Protein AF-A0A7H8QSD7-F1 (afdb_monomer)

Secondary structure (DSSP, 8-state):
-----GGG-TT-----TTTSSGGGGTT-----SSPPP--TTEEEEEEE----GGGTTSTTTTHHHHHHHHHHHHHHT-SSSPPPEEEEEESS-HHHHHHHHSEEEEE-TTS-EEEEEETTTHHHHHHH--EEE--HHHHHHHHHHHHHHHHHHHHHTT-EEEEEEE-PBPTTSTT-B----

pLDDT: mean 78.84, std 19.57, range [32.53, 97.62]

Foldseek 3Di:
DDWDFQVNDPPRPDADPPPRHCVVRPPDTDDDPDDDDDDQLEEEEEEELDDCVVHQCALVHLVVLVLVLLVVVVVQPDDPDRRHHAAYEYQDDLVVCCVVHVFHWDDDPVDDTHTRGHPVCVVVVVVVVRYDHDHLVCRVVVSVVVVVVVVVVCVVVVGHYDYHYGDDDDPVDPPDPPSDD

Radius of gyration: 18.17 Å; Cα contacts (8 Å, |Δi|>4): 274; chains: 1; bounding box: 37×37×58 Å

Sequence (181 aa):
MARITPESIPELKAVGRTTGTPSDLEGLSFQTACPPDVGPRTRIVAVCGITDEADAAGPNRDGWFLTDFYLFHHLFSHVHGPTPNQIWMTSEDPERLVLKYKEYAHGDPRGERRIVLDKHILPAIRQSSSVRVLPRSDLLQRFISTLKEQSRLAKENSEHLLVLIFGHGDMDTFGECHILY

Solvent-accessible surface area (backbone atoms only — not comparable to full-atom values): 10625 Å² total; per-residue (Å²): 101,26,68,67,52,66,85,75,39,95,85,50,84,66,53,29,92,86,79,69,34,63,76,76,52,70,90,63,80,45,88,33,90,52,72,70,90,82,53,62,58,26,35,38,43,34,40,37,52,58,52,65,64,95,58,33,46,34,72,93,56,56,16,53,42,56,21,50,54,36,40,53,52,57,68,63,58,49,94,85,61,71,64,39,58,56,42,34,37,28,50,58,52,68,66,59,49,25,71,74,61,51,55,31,61,40,66,47,93,93,59,71,59,47,77,44,40,33,80,84,46,48,62,59,54,62,72,65,66,33,67,43,72,36,59,60,77,45,43,34,62,51,48,54,54,49,50,55,51,51,52,52,51,19,63,76,68,76,35,42,78,47,79,46,83,33,63,66,60,49,90,92,44,93,79,45,76,56,50,51,126

Nearest PDB structures (foldseek):
  7owl-assembly1_B  TM=4.637E-01  e=4.909E+00  Candidatus Odinarchaeum yellowstonii
  7owk-assembly1_A  TM=2.518E-01  e=5.584E+00  Candidatus Odinarchaeum yellowstonii
  7owl-assembly2_F  TM=2.509E-01  e=8.767E+00  Candidatus Odinarchaeum yellowstonii
  7owe-assembly2_A  TM=2.317E-01  e=6.352E+00  Candidatus Odinarchaeum yellowstonii

Mean predicted aligned error: 11.14 Å

Structure (mmCIF, N/CA/C/O backbone):
data_AF-A0A7H8QSD7-F1
#
_entry.id   AF-A0A7H8QSD7-F1
#
loop_
_atom_site.group_PDB
_atom_site.id
_atom_site.type_symbol
_atom_site.label_atom_id
_atom_site.label_alt_id
_atom_site.label_comp_id
_atom_site.label_asym_id
_atom_site.label_entity_id
_atom_site.label_seq_id
_atom_site.pdbx_PDB_ins_code
_atom_site.Cartn_x
_atom_site.Cartn_y
_atom_site.Cartn_z
_atom_site.occupancy
_atom_site.B_iso_or_equiv
_atom_site.auth_seq_id
_atom_site.auth_comp_id
_atom_site.auth_asym_id
_atom_site.auth_atom_id
_atom_site.pdbx_PDB_model_num
ATOM 1 N N . MET A 1 1 ? 7.904 -6.068 10.843 1.00 40.44 1 MET A N 1
ATOM 2 C CA . MET A 1 1 ? 8.206 -6.290 12.269 1.00 40.44 1 MET A CA 1
ATOM 3 C C . MET A 1 1 ? 7.230 -5.457 13.095 1.00 40.44 1 MET A C 1
ATOM 5 O O . MET A 1 1 ? 7.309 -4.240 12.995 1.00 40.44 1 MET A O 1
ATOM 9 N N . ALA A 1 2 ? 6.236 -6.054 13.771 1.00 39.75 2 ALA A N 1
ATOM 10 C CA . ALA A 1 2 ? 5.203 -5.279 14.474 1.00 39.75 2 ALA A CA 1
ATOM 11 C C . ALA A 1 2 ? 5.775 -4.448 15.640 1.00 39.75 2 ALA A C 1
ATOM 13 O O . ALA A 1 2 ? 6.878 -4.692 16.132 1.00 39.75 2 ALA A O 1
ATOM 14 N N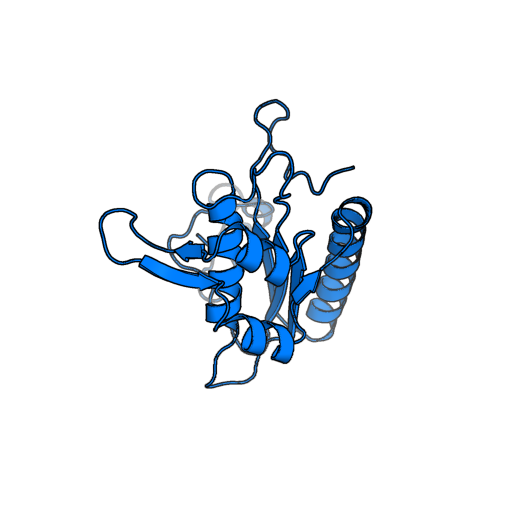 . ARG A 1 3 ? 5.003 -3.453 16.071 1.00 35.94 3 ARG A N 1
ATOM 15 C CA . ARG A 1 3 ? 5.185 -2.737 17.330 1.00 35.94 3 ARG A CA 1
ATOM 16 C C . ARG A 1 3 ? 4.015 -3.156 18.208 1.00 35.94 3 ARG A C 1
ATOM 18 O O . ARG A 1 3 ? 2.909 -2.660 18.033 1.00 35.94 3 ARG A O 1
ATOM 25 N N . ILE A 1 4 ? 4.224 -4.162 19.048 1.00 46.31 4 ILE A N 1
ATOM 26 C CA . ILE A 1 4 ? 3.279 -4.466 20.132 1.00 46.31 4 ILE A CA 1
ATOM 27 C C . ILE A 1 4 ? 3.447 -3.303 21.151 1.00 46.31 4 ILE A C 1
ATOM 29 O O . ILE A 1 4 ? 4.448 -2.585 21.087 1.00 46.31 4 ILE A O 1
ATOM 33 N N . THR A 1 5 ? 2.480 -3.033 22.028 1.00 44.56 5 THR A N 1
ATOM 34 C CA . THR A 1 5 ? 2.645 -2.096 23.163 1.00 44.56 5 THR A CA 1
ATOM 35 C C . THR A 1 5 ? 2.358 -2.825 24.478 1.00 44.56 5 THR A C 1
ATOM 37 O O . THR A 1 5 ? 1.639 -3.827 24.468 1.00 44.56 5 THR A O 1
ATOM 40 N N . PRO A 1 6 ? 2.918 -2.419 25.627 1.00 45.88 6 PRO A N 1
ATOM 41 C CA . PRO A 1 6 ? 2.760 -3.172 26.873 1.00 45.88 6 PRO A CA 1
ATOM 42 C C . PRO A 1 6 ? 1.300 -3.280 27.335 1.00 45.88 6 PRO A C 1
ATOM 44 O O . PRO A 1 6 ? 0.931 -4.267 27.962 1.00 45.88 6 PRO A O 1
ATOM 47 N N . GLU A 1 7 ? 0.458 -2.306 26.977 1.00 51.44 7 GLU A N 1
ATOM 48 C CA . GLU A 1 7 ? -0.972 -2.315 27.312 1.00 51.44 7 GLU A CA 1
ATOM 49 C C . GLU A 1 7 ? -1.775 -3.328 26.474 1.00 51.44 7 GLU A C 1
ATOM 51 O O . GLU A 1 7 ? -2.911 -3.656 26.812 1.00 51.44 7 GLU A O 1
ATOM 56 N N . SER A 1 8 ? -1.199 -3.827 25.374 1.00 46.44 8 SER A N 1
ATOM 57 C CA . SER A 1 8 ? -1.873 -4.693 24.395 1.00 46.44 8 SER A CA 1
ATOM 58 C C . SER A 1 8 ? -1.869 -6.187 24.746 1.00 46.44 8 SER A C 1
ATOM 60 O O . SER A 1 8 ? -2.429 -6.989 24.001 1.00 46.44 8 SER A O 1
ATOM 62 N N . ILE A 1 9 ? -1.285 -6.577 25.884 1.00 55.91 9 ILE A N 1
ATOM 63 C CA . ILE A 1 9 ? -1.282 -7.963 26.368 1.00 55.91 9 ILE A CA 1
ATOM 64 C C . ILE A 1 9 ? -2.049 -8.001 27.705 1.00 55.91 9 ILE A C 1
ATOM 66 O O . ILE A 1 9 ? -1.510 -7.564 28.718 1.00 55.91 9 ILE A O 1
ATOM 70 N N . PRO A 1 10 ? -3.291 -8.526 27.750 1.00 49.66 10 PRO A N 1
ATOM 71 C CA . PRO A 1 10 ? -4.160 -8.467 28.937 1.00 49.66 10 PRO A CA 1
ATOM 72 C C . PRO A 1 10 ? -3.597 -9.147 30.199 1.00 49.66 10 PRO A C 1
ATOM 74 O O . PRO A 1 10 ? -3.979 -8.799 31.314 1.00 49.66 10 PRO A O 1
ATOM 77 N N . GLU A 1 11 ? -2.681 -10.107 30.036 1.00 50.69 11 GLU A N 1
ATOM 78 C CA . GLU A 1 11 ? -1.956 -10.766 31.135 1.00 50.69 11 GLU A CA 1
ATOM 79 C C . GLU A 1 11 ? -0.690 -10.006 31.564 1.00 50.69 11 GLU A C 1
ATOM 81 O O . GLU A 1 11 ? -0.146 -10.231 32.649 1.00 50.69 11 GLU A O 1
ATOM 86 N N . LEU A 1 12 ? -0.208 -9.085 30.729 1.00 46.16 12 LEU A N 1
ATOM 87 C CA . LEU A 1 12 ? 1.015 -8.337 30.963 1.00 46.16 12 LEU A CA 1
ATOM 88 C C . LEU A 1 12 ? 0.708 -7.147 31.871 1.00 46.16 12 LEU A C 1
ATOM 90 O O . LEU A 1 12 ? 0.438 -6.033 31.431 1.00 46.16 12 LEU A O 1
ATOM 94 N N . LYS A 1 13 ? 0.797 -7.372 33.182 1.00 54.78 13 LYS A N 1
ATOM 95 C CA . LYS A 1 13 ? 0.861 -6.286 34.169 1.00 54.78 13 LYS A CA 1
ATOM 96 C C . LYS A 1 13 ? 2.240 -5.627 34.110 1.00 54.78 13 LYS A C 1
ATOM 98 O O . LYS A 1 13 ? 3.058 -5.792 35.012 1.00 54.78 13 LYS A O 1
ATOM 103 N N . ALA A 1 14 ? 2.522 -4.935 33.009 1.00 52.84 14 ALA A N 1
ATOM 104 C CA . ALA A 1 14 ? 3.734 -4.150 32.862 1.00 52.84 14 ALA A CA 1
ATOM 105 C C . ALA A 1 14 ? 3.580 -2.869 33.681 1.00 52.84 14 ALA A C 1
ATOM 107 O O . ALA A 1 14 ? 2.692 -2.053 33.447 1.00 52.84 14 ALA A O 1
ATOM 108 N N . VAL A 1 15 ? 4.438 -2.728 34.680 1.00 57.94 15 VAL A N 1
ATOM 109 C CA . VAL A 1 15 ? 4.465 -1.582 35.574 1.00 57.94 15 VAL A CA 1
ATOM 110 C C . VAL A 1 15 ? 5.867 -0.994 35.489 1.00 57.94 15 VAL A C 1
ATOM 112 O O . VAL A 1 15 ? 6.848 -1.733 35.614 1.00 57.94 15 VAL A O 1
ATOM 115 N N . GLY A 1 16 ? 5.975 0.309 35.230 1.00 53.81 16 GLY A N 1
ATOM 116 C CA . GLY A 1 16 ? 7.269 0.972 35.125 1.00 53.81 16 GLY A CA 1
ATOM 117 C C . GLY A 1 16 ? 8.096 0.781 36.398 1.00 53.81 16 GLY A C 1
ATOM 118 O O . GLY A 1 16 ? 7.595 0.969 37.506 1.00 53.81 16 GLY A O 1
ATOM 119 N N . ARG A 1 17 ? 9.368 0.379 36.256 1.00 50.62 17 ARG A N 1
ATOM 120 C CA . ARG A 1 17 ? 10.275 0.137 37.399 1.00 50.62 17 ARG A CA 1
ATOM 121 C C . ARG A 1 17 ? 10.524 1.393 38.237 1.00 50.62 17 ARG A C 1
ATOM 123 O O . ARG A 1 17 ? 10.954 1.268 39.379 1.00 50.62 17 ARG A O 1
ATOM 130 N N . THR A 1 18 ? 10.287 2.569 37.660 1.00 56.09 18 THR A N 1
ATOM 131 C CA . THR A 1 18 ? 10.597 3.860 38.269 1.00 56.09 18 THR A CA 1
ATOM 132 C C . THR A 1 18 ? 9.412 4.403 39.057 1.00 56.09 18 THR A C 1
ATOM 134 O O . THR A 1 18 ? 9.590 4.786 40.210 1.00 56.09 18 THR A O 1
ATOM 137 N N . THR A 1 19 ? 8.207 4.422 38.470 1.00 58.78 19 THR A N 1
ATOM 138 C CA . THR A 1 19 ? 7.029 5.018 39.127 1.00 58.78 19 THR A CA 1
ATOM 139 C C . THR A 1 19 ? 6.024 4.006 39.654 1.00 58.78 19 THR A C 1
ATOM 141 O O . THR A 1 19 ? 5.159 4.369 40.448 1.00 58.78 19 THR A O 1
ATOM 144 N N . GLY A 1 20 ? 6.099 2.740 39.241 1.00 57.91 20 GLY A N 1
ATOM 145 C CA . GLY A 1 20 ? 5.067 1.779 39.608 1.00 57.91 20 GLY A CA 1
ATOM 146 C C . GLY A 1 20 ? 3.743 2.010 38.863 1.00 57.91 20 GLY A C 1
ATOM 147 O O . GLY A 1 20 ? 2.709 1.522 39.318 1.00 57.91 20 GLY A O 1
ATOM 148 N N . THR A 1 21 ? 3.747 2.735 37.733 1.00 63.41 21 THR A N 1
ATOM 149 C CA . THR A 1 21 ? 2.526 3.075 36.980 1.00 63.41 21 THR A CA 1
ATOM 150 C C . THR A 1 21 ? 2.635 2.797 35.469 1.00 63.41 21 THR A C 1
ATOM 152 O O . THR A 1 21 ? 3.745 2.611 34.961 1.00 63.41 21 THR A O 1
ATOM 155 N N . PRO A 1 22 ? 1.502 2.759 34.730 1.00 59.81 22 PRO A N 1
ATOM 156 C CA . PRO A 1 22 ? 1.483 2.647 33.265 1.00 59.81 22 PRO A CA 1
ATOM 157 C C . PRO A 1 22 ? 1.956 3.911 32.533 1.00 59.81 22 PRO A C 1
ATOM 159 O O . PRO A 1 22 ? 2.272 3.836 31.352 1.00 59.81 22 PRO A O 1
ATOM 162 N N . SER A 1 23 ? 2.016 5.065 33.208 1.00 63.88 23 SER A N 1
ATOM 163 C CA . SER A 1 23 ? 2.444 6.335 32.603 1.00 63.88 23 SER A CA 1
ATOM 164 C C . SER A 1 23 ? 3.883 6.293 32.078 1.00 63.88 23 SER A C 1
ATOM 166 O O . SER A 1 23 ? 4.208 7.003 31.135 1.00 63.88 23 SER A O 1
ATOM 168 N N . ASP A 1 24 ? 4.721 5.404 32.618 1.00 55.66 24 ASP A N 1
ATOM 169 C CA . ASP A 1 24 ? 6.090 5.165 32.137 1.00 55.66 24 ASP A CA 1
ATOM 170 C C . ASP A 1 24 ? 6.131 4.493 30.746 1.00 55.66 24 ASP A C 1
ATOM 172 O O . ASP A 1 24 ? 7.207 4.358 30.160 1.00 55.66 24 ASP A O 1
ATOM 176 N N . LEU A 1 25 ? 4.987 4.020 30.235 1.00 54.91 25 LEU A N 1
ATOM 177 C CA . LEU A 1 25 ? 4.875 3.248 28.994 1.00 54.91 25 LEU A CA 1
ATOM 178 C C . LEU A 1 25 ? 4.264 4.051 27.832 1.00 54.91 25 LEU A C 1
ATOM 180 O O . LEU A 1 25 ? 4.290 3.605 26.684 1.00 54.91 25 LEU A O 1
ATOM 184 N N . GLU A 1 26 ? 3.770 5.258 28.107 1.00 55.12 26 GLU A N 1
ATOM 185 C CA . GLU A 1 26 ? 3.145 6.136 27.121 1.00 55.12 26 GLU A CA 1
ATOM 186 C C . GLU A 1 26 ? 4.174 6.594 26.066 1.00 55.12 26 GLU A C 1
ATOM 188 O O . GLU A 1 26 ? 5.229 7.139 26.385 1.00 55.12 26 GLU A O 1
ATOM 193 N N . GLY A 1 27 ? 3.897 6.330 24.784 1.00 56.56 27 GLY A N 1
ATOM 194 C CA . GLY A 1 27 ? 4.826 6.626 23.683 1.00 56.56 27 GLY A CA 1
ATOM 195 C C . GLY A 1 27 ? 5.920 5.574 23.455 1.00 56.56 27 GLY A C 1
ATOM 196 O O . GLY A 1 27 ? 6.795 5.777 22.607 1.00 56.56 27 GLY A O 1
ATOM 197 N N . LEU A 1 28 ? 5.876 4.438 24.161 1.00 52.97 28 LEU A N 1
ATOM 198 C CA . LEU A 1 28 ? 6.824 3.355 23.937 1.00 52.97 28 LEU A CA 1
ATOM 199 C C . LEU A 1 28 ? 6.569 2.576 22.646 1.00 52.97 28 LEU A C 1
ATOM 201 O O . LEU A 1 28 ? 5.534 2.598 21.986 1.00 52.97 28 LEU A O 1
ATOM 205 N N . SER A 1 29 ? 7.636 1.900 22.268 1.00 52.88 29 SER A N 1
ATOM 206 C CA . SER A 1 29 ? 7.977 1.517 20.925 1.00 52.88 29 SER A CA 1
ATOM 207 C C . SER A 1 29 ? 8.825 0.272 21.038 1.00 52.88 29 SER A C 1
ATOM 209 O O . SER A 1 29 ? 9.898 0.352 21.634 1.00 52.88 29 SER A O 1
ATOM 211 N N . PHE A 1 30 ? 8.432 -0.845 20.442 1.00 52.94 30 PHE A N 1
ATOM 212 C CA . PHE A 1 30 ? 9.320 -1.996 20.402 1.00 52.94 30 PHE A CA 1
ATOM 213 C C . PHE A 1 30 ? 9.256 -2.782 19.110 1.00 52.94 30 PHE A C 1
ATOM 215 O O . PHE A 1 30 ? 8.232 -2.879 18.452 1.00 52.94 30 PHE A O 1
ATOM 222 N N . GLN A 1 31 ? 10.399 -3.331 18.742 1.00 53.53 31 GLN A N 1
ATOM 223 C CA . GLN A 1 31 ? 10.588 -4.106 17.532 1.00 53.53 31 GLN A CA 1
ATOM 224 C C . GLN A 1 31 ? 10.145 -5.552 17.795 1.00 53.53 31 GLN A C 1
ATOM 226 O O . GLN A 1 31 ? 10.683 -6.192 18.695 1.00 53.53 31 GLN A O 1
ATOM 231 N N . THR A 1 32 ? 9.192 -6.095 17.032 1.00 59.69 32 THR A N 1
ATOM 232 C CA . THR A 1 32 ? 8.910 -7.544 17.036 1.00 59.69 32 THR A CA 1
ATOM 233 C C . THR A 1 32 ? 9.135 -8.181 15.676 1.00 59.69 32 THR A C 1
ATOM 235 O O . THR A 1 32 ? 8.767 -7.623 14.652 1.00 59.69 32 THR A O 1
ATOM 238 N N . ALA A 1 33 ? 9.711 -9.385 15.665 1.00 61.16 33 ALA A N 1
ATOM 239 C CA . ALA A 1 33 ? 9.914 -10.206 14.473 1.00 61.16 33 ALA A CA 1
ATOM 240 C C . ALA A 1 33 ? 8.612 -10.730 13.851 1.00 61.16 33 ALA A C 1
ATOM 242 O O . ALA A 1 33 ? 8.601 -11.071 12.670 1.00 61.16 33 ALA A O 1
ATOM 243 N N . CYS A 1 34 ? 7.521 -10.755 14.614 1.00 57.59 34 CYS A N 1
ATOM 244 C CA . CYS A 1 34 ? 6.245 -11.282 14.153 1.00 57.59 34 CYS A CA 1
ATOM 245 C C . CYS A 1 34 ? 5.363 -10.153 13.593 1.00 57.59 34 CYS A C 1
ATOM 247 O O . CYS A 1 34 ? 5.352 -9.052 14.156 1.00 57.59 34 CYS A O 1
ATOM 249 N N . PRO A 1 35 ? 4.636 -10.375 12.483 1.00 64.94 35 PRO A N 1
ATOM 250 C CA . PRO A 1 35 ? 3.536 -9.494 12.101 1.00 64.94 35 PRO A CA 1
ATOM 251 C C . PRO A 1 35 ? 2.453 -9.501 13.198 1.00 64.94 35 PRO A C 1
ATOM 253 O O . PRO A 1 35 ? 2.369 -10.465 13.958 1.00 64.94 35 PRO A O 1
ATOM 256 N N . PRO A 1 36 ? 1.656 -8.425 13.327 1.00 69.56 36 PRO A N 1
ATOM 257 C CA . PRO A 1 36 ? 0.581 -8.388 14.312 1.00 69.56 36 PRO A CA 1
ATOM 258 C C . PRO A 1 36 ? -0.500 -9.413 13.952 1.00 69.56 36 PRO A C 1
ATOM 260 O O . PRO A 1 36 ? -0.737 -9.666 12.769 1.00 69.56 36 PRO A O 1
ATOM 263 N N . ASP A 1 37 ? -1.188 -9.958 14.954 1.00 72.88 37 ASP A N 1
ATOM 264 C CA . ASP A 1 37 ? -2.360 -10.800 14.716 1.00 72.88 37 ASP A CA 1
ATOM 265 C C . ASP A 1 37 ? -3.485 -9.954 14.101 1.00 72.88 37 ASP A C 1
ATOM 267 O O . ASP A 1 37 ? -3.993 -9.009 14.711 1.00 72.88 37 ASP A O 1
ATOM 271 N N . VAL A 1 38 ? -3.874 -10.278 12.865 1.00 81.06 38 VAL A N 1
ATOM 272 C CA . VAL A 1 38 ? -4.933 -9.572 12.131 1.00 81.06 38 VAL A CA 1
ATOM 273 C C . VAL A 1 38 ? -6.192 -10.430 12.116 1.00 81.06 38 VAL A C 1
ATOM 275 O O . VAL A 1 38 ? -6.299 -11.393 11.362 1.00 81.06 38 VAL A O 1
ATOM 278 N N . GLY A 1 39 ? -7.150 -10.074 12.974 1.00 81.44 39 GLY A N 1
ATOM 279 C CA . GLY A 1 39 ? -8.460 -10.718 13.047 1.00 81.44 39 GLY A CA 1
ATOM 280 C C . GLY A 1 39 ? -9.535 -10.034 12.185 1.00 81.44 39 GLY A C 1
ATOM 281 O O . GLY A 1 39 ? -9.310 -8.962 11.625 1.00 81.44 39 GLY A O 1
ATOM 282 N N . PRO A 1 40 ? -10.756 -10.600 12.130 1.00 81.75 40 PRO A N 1
ATOM 283 C CA . PRO A 1 40 ? -11.867 -10.050 11.344 1.00 81.75 40 PRO A CA 1
ATOM 284 C C . PRO A 1 40 ? -12.385 -8.693 11.856 1.00 81.75 40 PRO A C 1
ATOM 286 O O . PRO A 1 40 ? -13.051 -7.976 11.119 1.00 81.75 40 PRO A O 1
ATOM 289 N N . ARG A 1 41 ? -12.071 -8.315 13.105 1.00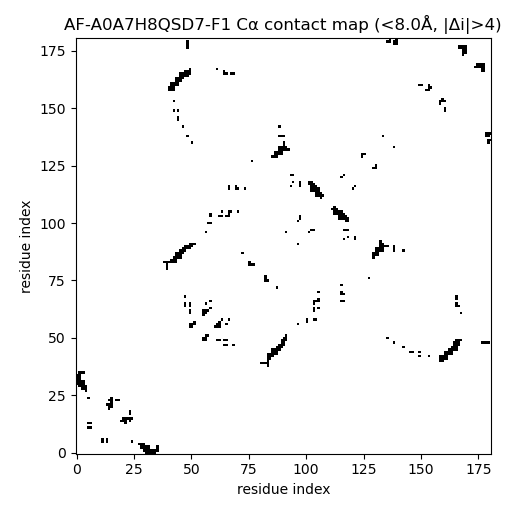 87.06 41 ARG A N 1
ATOM 290 C CA . ARG A 1 41 ? -12.391 -6.997 13.692 1.00 87.06 41 ARG A CA 1
ATOM 291 C C . ARG A 1 41 ? -11.242 -5.996 13.559 1.00 87.06 41 ARG A C 1
ATOM 293 O O . ARG A 1 41 ? -11.062 -5.143 14.425 1.00 87.06 41 ARG A O 1
ATOM 300 N N . THR A 1 42 ? -10.435 -6.133 12.515 1.00 88.25 42 THR A N 1
ATOM 301 C CA . THR A 1 42 ? -9.342 -5.211 12.218 1.00 88.25 42 THR A CA 1
ATOM 302 C C . THR A 1 42 ? -9.677 -4.421 10.960 1.00 88.25 42 THR A C 1
ATOM 304 O O . THR A 1 42 ? -10.141 -4.968 9.965 1.00 88.25 42 THR A O 1
ATOM 307 N N . ARG A 1 43 ? -9.441 -3.114 10.989 1.00 91.69 43 ARG A N 1
ATOM 308 C CA . ARG A 1 43 ? -9.414 -2.249 9.811 1.00 91.69 43 ARG A CA 1
ATOM 309 C C . ARG A 1 43 ? -7.977 -2.110 9.347 1.00 91.69 43 ARG A C 1
ATOM 311 O O . ARG A 1 43 ? -7.090 -1.935 10.178 1.00 91.69 43 ARG A O 1
ATOM 318 N N . ILE A 1 44 ? -7.746 -2.154 8.043 1.00 93.31 44 ILE A N 1
ATOM 319 C CA . ILE A 1 44 ? -6.417 -1.982 7.457 1.00 93.31 44 ILE A CA 1
ATOM 320 C C . ILE A 1 44 ? -6.422 -0.714 6.615 1.00 93.31 44 ILE A C 1
ATOM 322 O O . ILE A 1 44 ? -7.231 -0.571 5.698 1.00 93.31 44 ILE A O 1
ATOM 326 N N . VAL A 1 45 ? -5.500 0.197 6.912 1.00 96.12 45 VAL A N 1
ATOM 327 C CA . VAL A 1 45 ? -5.201 1.345 6.055 1.00 96.12 45 VAL A CA 1
ATOM 328 C C . VAL A 1 45 ? -3.735 1.266 5.669 1.00 96.12 45 VAL A C 1
ATOM 330 O O . VAL A 1 45 ? -2.857 1.360 6.524 1.00 96.12 45 VAL A O 1
ATOM 333 N N . ALA A 1 46 ? -3.475 1.086 4.382 1.00 95.81 46 ALA A N 1
ATOM 334 C CA . ALA A 1 46 ? -2.137 0.964 3.837 1.00 95.81 46 ALA A CA 1
ATOM 335 C C . ALA A 1 46 ? -1.855 2.070 2.818 1.00 95.81 46 ALA A C 1
ATOM 337 O O . ALA A 1 46 ? -2.738 2.433 2.039 1.00 95.81 46 ALA A O 1
ATOM 338 N N . VAL A 1 47 ? -0.622 2.574 2.786 1.00 96.69 47 VAL A N 1
ATOM 339 C CA . VAL A 1 47 ? -0.153 3.516 1.762 1.00 96.69 47 VAL A CA 1
ATOM 340 C C . VAL A 1 47 ? 1.237 3.137 1.267 1.00 96.69 47 VAL A C 1
ATOM 342 O O . VAL A 1 47 ? 2.112 2.826 2.071 1.00 96.69 47 VAL A O 1
ATOM 345 N N . CYS A 1 48 ? 1.443 3.170 -0.049 1.00 95.50 48 CYS A N 1
ATOM 346 C CA . CYS A 1 48 ? 2.760 3.093 -0.670 1.00 95.50 48 CYS A CA 1
ATOM 347 C C . CYS A 1 48 ? 3.111 4.438 -1.306 1.00 95.50 48 CYS A C 1
ATOM 349 O O . CYS A 1 48 ? 2.436 4.876 -2.240 1.00 95.50 48 CYS A O 1
ATOM 351 N N . GLY A 1 49 ? 4.147 5.082 -0.769 1.00 91.69 49 GLY A N 1
ATOM 352 C CA . GLY A 1 49 ? 4.636 6.396 -1.191 1.00 91.69 49 GLY A CA 1
ATOM 353 C C . GLY A 1 49 ? 5.656 6.360 -2.329 1.00 91.69 49 GLY A C 1
ATOM 354 O O . GLY A 1 49 ? 6.109 7.415 -2.752 1.00 91.69 49 GLY A O 1
ATOM 355 N N . ILE A 1 50 ? 6.025 5.178 -2.834 1.00 90.94 50 ILE A N 1
ATOM 356 C CA . ILE A 1 50 ? 6.967 5.071 -3.954 1.00 90.94 50 ILE A CA 1
ATOM 357 C C . ILE A 1 50 ? 6.328 5.584 -5.239 1.00 90.94 50 ILE A C 1
ATOM 359 O O . ILE A 1 50 ? 5.188 5.237 -5.557 1.00 90.94 50 ILE A O 1
ATOM 363 N N . THR A 1 51 ? 7.096 6.379 -5.981 1.00 91.25 51 THR A N 1
ATOM 364 C CA . THR A 1 51 ? 6.740 6.884 -7.303 1.00 91.25 51 THR A CA 1
ATOM 365 C C . THR A 1 51 ? 7.629 6.254 -8.372 1.00 91.25 51 THR A C 1
ATOM 367 O O . THR A 1 51 ? 8.762 5.847 -8.119 1.00 91.25 51 THR A O 1
ATOM 370 N N . ASP A 1 52 ? 7.126 6.180 -9.599 1.00 92.12 52 ASP A N 1
ATOM 371 C CA . ASP A 1 52 ? 7.884 5.694 -10.757 1.00 92.12 52 ASP A CA 1
ATOM 372 C C . ASP A 1 52 ? 8.631 6.826 -11.495 1.00 92.12 52 ASP A C 1
ATOM 374 O O . ASP A 1 52 ? 8.762 6.835 -12.722 1.00 92.12 52 ASP A O 1
ATOM 378 N N . GLU A 1 53 ? 9.092 7.845 -10.766 1.00 89.12 53 GLU A N 1
ATOM 379 C CA . GLU A 1 53 ? 9.900 8.921 -11.348 1.00 89.12 53 GLU A CA 1
ATOM 380 C C . GLU A 1 53 ? 11.299 8.420 -11.690 1.00 89.12 53 GLU A C 1
ATOM 382 O O . GLU A 1 53 ? 11.963 7.777 -10.879 1.00 89.12 53 GLU A O 1
ATOM 387 N N . ALA A 1 54 ? 11.743 8.691 -12.921 1.00 89.38 54 ALA A N 1
ATOM 388 C CA . ALA A 1 54 ? 13.031 8.222 -13.431 1.00 89.38 54 ALA A CA 1
ATOM 389 C C . ALA A 1 54 ? 13.262 6.714 -13.199 1.00 89.38 54 ALA A C 1
ATOM 391 O O . ALA A 1 54 ? 14.368 6.299 -12.862 1.00 89.38 54 ALA A O 1
ATOM 392 N N . ASP A 1 55 ? 12.215 5.899 -13.351 1.00 92.38 55 ASP A N 1
ATOM 393 C CA . ASP A 1 55 ? 12.230 4.444 -13.168 1.00 92.38 55 ASP A CA 1
ATOM 394 C C . ASP A 1 55 ? 12.502 3.964 -11.727 1.00 92.38 55 ASP A C 1
ATOM 396 O O . ASP A 1 55 ? 12.937 2.823 -11.525 1.00 92.38 55 ASP A O 1
ATOM 400 N N . ALA A 1 56 ? 12.275 4.811 -10.715 1.00 89.38 56 ALA A N 1
ATOM 401 C CA . ALA A 1 56 ? 12.513 4.481 -9.307 1.00 89.38 56 ALA A CA 1
ATOM 402 C C . ALA A 1 56 ? 11.667 3.297 -8.804 1.00 89.38 56 ALA A C 1
ATOM 404 O O . ALA A 1 56 ? 12.155 2.505 -7.999 1.00 89.38 56 ALA A O 1
ATOM 405 N N . ALA A 1 57 ? 10.472 3.075 -9.359 1.00 91.81 57 ALA A N 1
ATOM 406 C CA . ALA A 1 57 ? 9.620 1.937 -9.013 1.00 91.81 57 ALA A CA 1
ATOM 407 C C . ALA A 1 57 ? 10.136 0.585 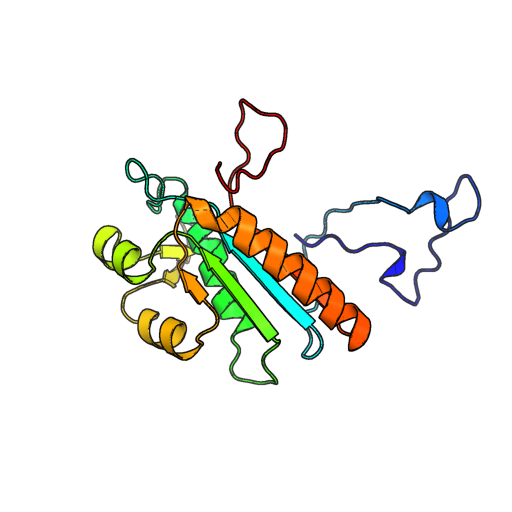-9.544 1.00 91.81 57 ALA A C 1
ATOM 409 O O . ALA A 1 57 ? 9.504 -0.449 -9.314 1.00 91.81 57 ALA A O 1
ATOM 410 N N . GLY A 1 58 ? 11.264 0.554 -10.260 1.00 92.44 58 GLY A N 1
ATOM 411 C CA . GLY A 1 58 ? 11.824 -0.678 -10.804 1.00 92.44 58 GLY A CA 1
ATOM 412 C C . GLY A 1 58 ? 12.211 -1.699 -9.719 1.00 92.44 58 GLY A C 1
ATOM 413 O O . GLY A 1 58 ? 12.697 -1.303 -8.657 1.00 92.44 58 GLY A O 1
ATOM 414 N N . PRO A 1 59 ? 12.091 -3.020 -9.975 1.00 89.12 59 PRO A N 1
ATOM 415 C CA . PRO A 1 59 ? 12.415 -4.069 -8.995 1.00 89.12 59 PRO A CA 1
ATOM 416 C C . PRO A 1 59 ? 13.851 -4.047 -8.442 1.00 89.12 59 PRO A C 1
ATOM 418 O O . PRO A 1 59 ? 14.102 -4.609 -7.382 1.00 89.12 59 PRO A O 1
ATOM 421 N N . ASN A 1 60 ? 14.787 -3.408 -9.154 1.00 86.88 60 ASN A N 1
ATOM 422 C CA . ASN A 1 60 ? 16.190 -3.250 -8.746 1.00 86.88 60 ASN A CA 1
ATOM 423 C C . ASN A 1 60 ? 16.475 -1.905 -8.040 1.00 86.88 60 ASN A C 1
ATOM 425 O O . ASN A 1 60 ? 17.636 -1.584 -7.794 1.00 86.88 60 ASN A O 1
ATOM 429 N N . ARG A 1 61 ? 15.440 -1.093 -7.792 1.00 88.75 61 ARG A N 1
ATOM 430 C CA . ARG A 1 61 ? 15.496 0.217 -7.121 1.00 88.75 61 ARG A CA 1
ATOM 431 C C . ARG A 1 61 ? 14.518 0.216 -5.947 1.00 88.75 61 ARG A C 1
ATOM 433 O O . ARG A 1 61 ? 14.618 -0.689 -5.131 1.00 88.75 61 ARG A O 1
ATOM 440 N N . ASP A 1 62 ? 13.555 1.137 -5.883 1.00 89.38 62 ASP A N 1
ATOM 441 C CA . ASP A 1 62 ? 12.553 1.227 -4.810 1.00 89.38 62 ASP A CA 1
ATOM 442 C C . ASP A 1 62 ? 11.354 0.288 -5.014 1.00 89.38 62 ASP A C 1
ATOM 444 O O 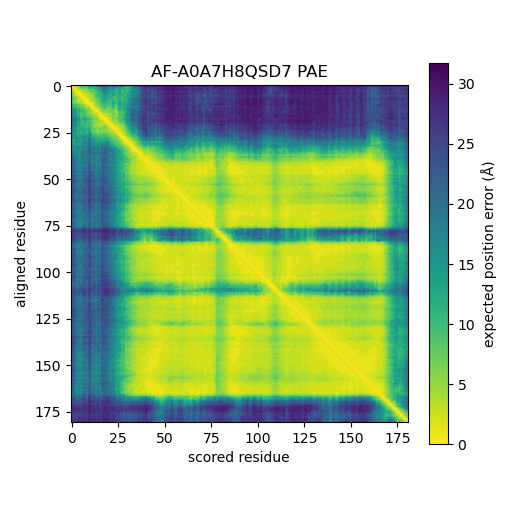. ASP A 1 62 ? 10.465 0.191 -4.167 1.00 89.38 62 ASP A O 1
ATOM 448 N N . GLY A 1 63 ? 11.348 -0.495 -6.097 1.00 88.88 63 GLY A N 1
ATOM 449 C CA . GLY A 1 63 ? 10.313 -1.490 -6.379 1.00 88.88 63 GLY A CA 1
ATOM 450 C C . GLY A 1 63 ? 10.165 -2.594 -5.324 1.00 88.88 63 GLY A C 1
ATOM 451 O O . GLY A 1 63 ? 9.151 -3.294 -5.301 1.00 88.88 63 GLY A O 1
ATOM 452 N N . TRP A 1 64 ? 11.126 -2.752 -4.413 1.00 88.56 64 TRP A N 1
ATOM 453 C CA . TRP A 1 64 ? 10.995 -3.643 -3.256 1.00 88.56 64 TRP A CA 1
ATOM 454 C C . TRP A 1 64 ? 9.886 -3.202 -2.284 1.00 88.56 64 TRP A C 1
ATOM 456 O O . TRP A 1 64 ? 9.185 -4.055 -1.750 1.00 88.56 64 TRP A O 1
ATOM 466 N N . PHE A 1 65 ? 9.607 -1.902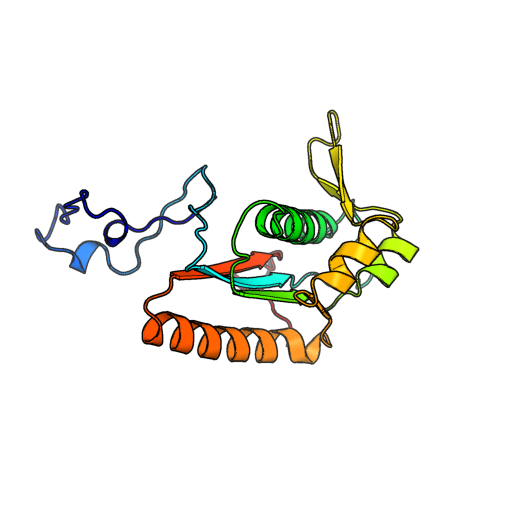 -2.142 1.00 92.06 65 PHE A N 1
ATOM 467 C CA . PHE A 1 65 ? 8.459 -1.441 -1.350 1.00 92.06 65 PHE A CA 1
ATOM 468 C C . PHE A 1 65 ? 7.121 -1.762 -2.019 1.00 92.06 65 PHE A C 1
ATOM 470 O O . PHE A 1 65 ? 6.158 -2.108 -1.340 1.00 92.06 65 PHE A O 1
ATOM 477 N N . LEU A 1 66 ? 7.051 -1.679 -3.353 1.00 93.69 66 LEU A N 1
ATOM 478 C CA . LEU A 1 66 ? 5.873 -2.121 -4.109 1.00 93.69 66 LEU A CA 1
ATOM 479 C C . LEU A 1 66 ? 5.679 -3.631 -3.964 1.00 93.69 66 LEU A C 1
ATOM 481 O O . LEU A 1 66 ? 4.560 -4.106 -3.788 1.00 93.69 66 LEU A O 1
ATOM 485 N N . THR A 1 67 ? 6.780 -4.376 -3.972 1.00 93.06 67 THR A N 1
ATOM 486 C CA . THR A 1 67 ? 6.786 -5.816 -3.721 1.00 93.06 67 THR A CA 1
ATOM 487 C C . THR A 1 67 ? 6.189 -6.136 -2.344 1.00 93.06 67 THR A C 1
ATOM 489 O O . THR A 1 67 ? 5.286 -6.966 -2.251 1.00 93.06 67 THR A O 1
ATOM 492 N N . ASP A 1 68 ? 6.614 -5.442 -1.287 1.00 92.31 68 ASP A N 1
ATOM 493 C CA . ASP A 1 68 ? 6.055 -5.627 0.056 1.00 92.31 68 ASP A CA 1
ATOM 494 C C . ASP A 1 68 ? 4.587 -5.185 0.138 1.00 92.31 68 ASP A C 1
ATOM 496 O O . ASP A 1 68 ? 3.759 -5.893 0.712 1.00 92.31 68 ASP A O 1
ATOM 500 N N . PHE A 1 69 ? 4.230 -4.062 -0.490 1.00 94.88 69 PHE A N 1
ATOM 501 C CA . PHE A 1 69 ? 2.854 -3.566 -0.543 1.00 94.88 69 PHE A CA 1
ATOM 502 C C . PHE A 1 69 ? 1.891 -4.614 -1.117 1.00 94.88 69 PHE A C 1
ATOM 504 O O . PHE A 1 69 ? 0.886 -4.940 -0.482 1.00 94.88 69 PHE A O 1
ATOM 511 N N . TYR A 1 70 ? 2.212 -5.192 -2.280 1.00 94.06 70 TYR A N 1
ATOM 512 C CA . TYR A 1 70 ? 1.370 -6.223 -2.890 1.00 94.06 70 TYR A CA 1
ATOM 513 C C . TYR A 1 70 ? 1.453 -7.560 -2.148 1.00 94.06 70 TYR A C 1
ATOM 515 O O . TYR A 1 70 ? 0.444 -8.254 -2.055 1.00 94.06 70 TYR A O 1
ATOM 523 N N . LEU A 1 71 ? 2.596 -7.910 -1.546 1.00 91.94 71 LEU A N 1
ATOM 524 C CA . LEU A 1 71 ? 2.691 -9.090 -0.683 1.00 91.94 71 LEU A CA 1
ATOM 525 C C . LEU A 1 71 ? 1.687 -9.014 0.469 1.00 91.94 71 LEU A C 1
ATOM 527 O O . LEU A 1 71 ? 0.910 -9.946 0.667 1.00 91.94 71 LEU A O 1
ATOM 531 N N . PHE A 1 72 ? 1.702 -7.923 1.238 1.00 90.62 72 PHE A N 1
ATOM 532 C CA . PHE A 1 72 ? 0.799 -7.785 2.377 1.00 90.62 72 PHE A CA 1
ATOM 533 C C . PHE A 1 72 ? -0.661 -7.668 1.933 1.00 90.62 72 PHE A C 1
ATOM 535 O O . PHE A 1 72 ? -1.532 -8.209 2.612 1.00 90.62 72 PHE A O 1
ATOM 542 N N . HIS A 1 73 ? -0.934 -7.047 0.779 1.00 91.69 73 HIS A N 1
ATOM 543 C CA . HIS A 1 73 ? -2.272 -7.059 0.182 1.00 91.69 73 HIS A CA 1
ATOM 544 C C . HIS A 1 73 ? -2.765 -8.494 -0.061 1.00 91.69 73 HIS A C 1
ATOM 546 O O . HIS A 1 73 ? -3.873 -8.824 0.355 1.00 91.69 73 HIS A O 1
ATOM 552 N N . HIS A 1 74 ? -1.924 -9.378 -0.615 1.00 87.94 74 HIS A N 1
ATOM 553 C CA . HIS A 1 74 ? -2.254 -10.802 -0.794 1.00 87.94 74 HIS A CA 1
ATOM 554 C C . HIS A 1 74 ? -2.395 -11.567 0.518 1.00 87.94 74 HIS A C 1
ATOM 556 O O . HIS A 1 74 ? -3.302 -12.381 0.682 1.00 87.94 74 HIS A O 1
ATOM 562 N N . LEU A 1 75 ? -1.507 -11.321 1.480 1.00 85.94 75 LEU A N 1
ATOM 563 C CA . LEU A 1 75 ? -1.567 -11.998 2.775 1.00 85.94 75 LEU A CA 1
ATOM 564 C C . LEU A 1 75 ? -2.863 -11.668 3.517 1.00 85.94 75 LEU A C 1
ATOM 566 O O . LEU A 1 75 ? -3.466 -12.554 4.119 1.00 85.94 75 LEU A O 1
ATOM 570 N N . PHE A 1 76 ? -3.340 -10.428 3.430 1.00 85.88 76 PHE A N 1
ATOM 571 C CA . PHE A 1 76 ? -4.576 -10.021 4.092 1.00 85.88 76 PHE A CA 1
ATOM 572 C C . PHE A 1 76 ? -5.837 -10.245 3.250 1.00 85.88 76 PHE A C 1
ATOM 574 O O . PHE A 1 76 ? -6.936 -10.038 3.760 1.00 85.88 76 PHE A O 1
ATOM 581 N N . SER A 1 77 ? -5.728 -10.712 2.003 1.00 79.88 77 SER A N 1
ATOM 582 C CA . SER A 1 77 ? -6.879 -10.921 1.114 1.00 79.88 77 SER A CA 1
ATOM 583 C C . SER A 1 77 ? -7.546 -12.310 1.199 1.00 79.88 77 SER A C 1
ATOM 585 O O . SER A 1 77 ? -8.487 -12.559 0.450 1.00 79.88 77 SER A O 1
ATOM 587 N N . HIS A 1 78 ? -7.136 -13.208 2.113 1.00 67.88 78 HIS A N 1
ATOM 588 C CA . HIS A 1 78 ? -7.622 -14.609 2.197 1.00 67.88 78 HIS A CA 1
ATOM 589 C C . HIS A 1 78 ? -9.166 -14.713 2.209 1.00 67.88 78 HIS A C 1
ATOM 591 O O . HIS A 1 78 ? -9.816 -14.035 3.000 1.00 67.88 78 HIS A O 1
ATOM 597 N N . VAL A 1 79 ? -9.855 -15.483 1.347 1.00 51.16 79 VAL A N 1
ATOM 598 C CA . VAL A 1 79 ? -9.824 -16.913 0.919 1.00 51.16 79 VAL A CA 1
ATOM 599 C C . VAL A 1 79 ? -10.448 -17.896 1.931 1.00 51.16 79 VAL A C 1
ATOM 601 O O . VAL A 1 79 ? -11.147 -18.814 1.506 1.00 51.16 79 VAL A O 1
ATOM 604 N N . HIS A 1 80 ? -10.334 -17.678 3.249 1.00 47.59 80 HIS A N 1
ATOM 605 C CA . HIS A 1 80 ? -10.884 -18.612 4.257 1.00 47.59 80 HIS A CA 1
ATOM 606 C C . HIS A 1 80 ? -11.577 -17.961 5.474 1.00 47.59 80 HIS A C 1
ATOM 608 O O . HIS A 1 80 ? -11.869 -18.656 6.445 1.00 47.59 80 HIS A O 1
ATOM 614 N N . GLY A 1 81 ? -11.880 -16.657 5.455 1.00 56.09 81 GLY A N 1
ATOM 615 C CA . GLY A 1 81 ? -12.548 -15.992 6.583 1.00 56.09 81 GLY A CA 1
ATOM 616 C C . GLY A 1 81 ? -13.119 -14.611 6.248 1.00 56.09 81 GLY A C 1
ATOM 617 O O . GLY A 1 81 ? -13.000 -14.168 5.106 1.00 56.09 81 GLY A O 1
ATOM 618 N N . PRO A 1 82 ? -13.758 -13.924 7.217 1.00 60.31 82 PRO A N 1
ATOM 619 C CA . PRO A 1 82 ? -14.287 -12.581 7.007 1.00 60.31 82 PRO A CA 1
ATOM 620 C C . PRO A 1 82 ? -13.140 -11.627 6.678 1.00 60.31 82 PRO A C 1
ATOM 622 O O . PRO A 1 82 ? -12.195 -11.497 7.459 1.00 60.31 82 PRO A O 1
ATOM 625 N N . THR A 1 83 ? -13.217 -10.971 5.523 1.00 64.06 83 THR A N 1
ATOM 626 C CA . THR A 1 83 ? -12.190 -10.025 5.096 1.00 64.06 83 THR A CA 1
ATOM 627 C C . THR A 1 83 ? -12.262 -8.773 5.976 1.00 64.06 83 THR A C 1
ATOM 629 O O . THR A 1 83 ? -13.341 -8.185 6.091 1.00 64.06 83 THR A O 1
ATOM 632 N N . PRO A 1 84 ? -11.149 -8.343 6.600 1.00 68.88 84 PRO A N 1
ATOM 633 C CA . PRO A 1 84 ? -11.120 -7.080 7.326 1.00 68.88 84 PRO A CA 1
ATOM 634 C C . PRO A 1 84 ? -11.456 -5.916 6.384 1.00 68.88 84 PRO A C 1
ATOM 636 O O . PRO A 1 84 ? -11.246 -6.012 5.177 1.00 68.88 84 PRO A O 1
ATOM 639 N N . ASN A 1 85 ? -11.963 -4.800 6.907 1.00 83.56 85 ASN A N 1
ATOM 640 C CA . ASN A 1 85 ? -12.194 -3.606 6.087 1.00 83.56 85 ASN A CA 1
ATOM 641 C C . ASN A 1 85 ? -10.840 -3.022 5.668 1.00 83.56 85 ASN A C 1
ATOM 643 O O . ASN A 1 85 ? -10.111 -2.520 6.525 1.00 83.56 85 ASN A O 1
ATOM 647 N N . GLN A 1 86 ? -10.493 -3.085 4.380 1.00 91.25 86 GLN A N 1
ATOM 648 C CA . GLN A 1 86 ? -9.167 -2.677 3.902 1.00 91.25 86 GLN A CA 1
ATOM 649 C C . GLN A 1 86 ? -9.235 -1.531 2.905 1.00 91.25 86 GLN A C 1
ATOM 651 O O . GLN A 1 86 ? -10.050 -1.530 1.983 1.00 91.25 86 GLN A O 1
ATOM 656 N N . ILE A 1 87 ? -8.315 -0.586 3.058 1.00 95.56 87 ILE A N 1
ATOM 657 C CA . ILE A 1 87 ? -8.076 0.491 2.108 1.00 95.56 87 ILE A CA 1
ATOM 658 C C . ILE A 1 87 ? -6.575 0.564 1.860 1.00 95.56 87 ILE A C 1
ATOM 660 O O . ILE A 1 87 ? -5.802 0.840 2.772 1.00 95.56 87 ILE A O 1
ATOM 664 N N . TRP A 1 88 ? -6.177 0.348 0.615 1.00 96.69 88 TRP A N 1
ATOM 665 C CA . TRP A 1 88 ? -4.792 0.375 0.166 1.00 96.69 88 TRP A CA 1
ATOM 666 C C . TRP A 1 88 ? -4.631 1.530 -0.812 1.00 96.69 88 TRP A C 1
ATOM 668 O O . TRP A 1 88 ? -5.428 1.660 -1.733 1.00 96.69 88 TRP A O 1
ATOM 678 N N . MET A 1 89 ? -3.642 2.392 -0.614 1.00 97.62 89 MET A N 1
ATOM 679 C CA . MET A 1 89 ? -3.436 3.588 -1.429 1.00 97.62 89 MET A CA 1
ATOM 680 C C . MET A 1 89 ? -2.048 3.583 -2.055 1.00 97.62 89 MET A C 1
ATOM 682 O O . MET A 1 89 ? -1.060 3.280 -1.393 1.00 97.62 89 MET A O 1
ATOM 686 N N . THR A 1 90 ? -1.966 3.942 -3.327 1.00 96.25 90 THR A N 1
ATOM 687 C CA . THR A 1 90 ? -0.702 4.157 -4.035 1.00 96.25 90 THR A CA 1
ATOM 688 C C . THR A 1 90 ? -0.907 5.215 -5.111 1.00 96.25 90 THR A C 1
ATOM 690 O O . THR A 1 90 ? -2.041 5.473 -5.520 1.00 96.25 90 THR A O 1
ATOM 693 N N . SER A 1 91 ? 0.179 5.838 -5.556 1.00 95.31 91 SER A N 1
ATOM 694 C CA . SER A 1 91 ? 0.140 6.708 -6.732 1.00 95.31 91 SER A CA 1
ATOM 695 C C . SER A 1 91 ? 0.419 5.982 -8.045 1.00 95.31 91 SER A C 1
ATOM 697 O O . SER A 1 91 ? 0.139 6.515 -9.118 1.00 95.31 91 SER A O 1
ATOM 699 N N . GLU A 1 92 ? 0.926 4.753 -7.963 1.00 95.12 92 GLU A N 1
ATOM 700 C CA . GLU A 1 92 ? 1.374 4.001 -9.123 1.00 95.12 92 GLU A CA 1
ATOM 701 C C . GLU A 1 92 ? 0.342 2.953 -9.527 1.00 95.12 92 GLU A C 1
ATOM 703 O O . GLU A 1 92 ? -0.061 2.089 -8.746 1.00 95.12 92 GLU A O 1
ATOM 708 N N . ASP A 1 93 ? -0.096 3.041 -10.780 1.00 95.44 93 ASP A N 1
ATOM 709 C CA . ASP A 1 93 ? -1.077 2.124 -11.341 1.00 95.44 93 ASP A CA 1
ATOM 710 C C . ASP A 1 93 ? -0.455 0.724 -11.534 1.00 95.44 93 ASP A C 1
ATOM 712 O O . ASP A 1 93 ? 0.546 0.594 -12.251 1.00 95.44 93 ASP A O 1
ATOM 716 N N . PRO A 1 94 ? -1.035 -0.339 -10.942 1.00 95.94 94 PRO A N 1
ATOM 717 C CA . PRO A 1 94 ? -0.469 -1.685 -11.010 1.00 95.94 94 PRO A CA 1
ATOM 718 C C . PRO A 1 94 ? -0.332 -2.212 -12.441 1.00 95.94 94 PRO A C 1
ATOM 720 O O . PRO A 1 94 ? 0.602 -2.954 -12.735 1.00 95.94 94 PRO A O 1
ATOM 723 N N . GLU A 1 95 ? -1.225 -1.837 -13.354 1.00 95.88 95 GLU A N 1
ATOM 724 C CA . GLU A 1 95 ? -1.185 -2.282 -14.747 1.00 95.88 95 GLU A CA 1
ATOM 725 C C . GLU A 1 95 ? -0.047 -1.610 -15.500 1.00 95.88 95 GLU A C 1
ATOM 727 O O . GLU A 1 95 ? 0.654 -2.267 -16.269 1.00 95.88 95 GLU A O 1
ATOM 732 N N . ARG A 1 96 ? 0.177 -0.314 -15.246 1.00 96.12 96 ARG A N 1
ATOM 733 C CA . ARG A 1 96 ? 1.318 0.421 -15.810 1.00 96.12 96 ARG A CA 1
ATOM 734 C C . ARG A 1 96 ? 2.638 -0.145 -15.300 1.00 96.12 96 ARG A C 1
ATOM 736 O O . ARG A 1 96 ? 3.551 -0.349 -16.100 1.00 96.12 96 ARG A O 1
ATOM 743 N N . LEU A 1 97 ? 2.717 -0.451 -14.004 1.00 96.19 97 LEU A N 1
ATOM 744 C CA . LEU A 1 97 ? 3.889 -1.081 -13.398 1.00 96.19 97 LEU A CA 1
ATOM 745 C C . LEU A 1 97 ? 4.168 -2.458 -14.016 1.00 96.19 97 LEU A C 1
ATOM 747 O O . LEU A 1 97 ? 5.295 -2.727 -14.425 1.00 96.19 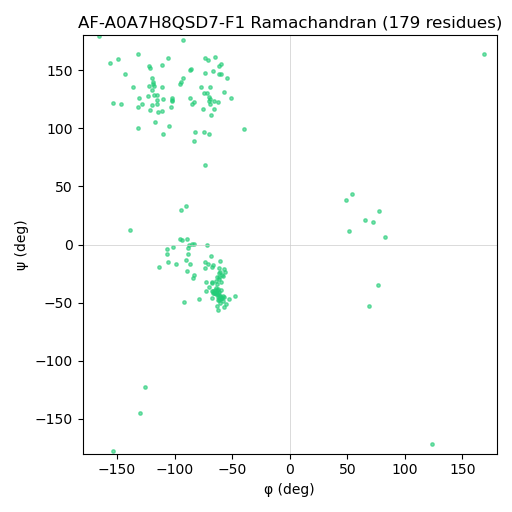97 LEU A O 1
ATOM 751 N N . VAL A 1 98 ? 3.149 -3.311 -14.159 1.00 96.50 98 VAL A N 1
ATOM 752 C CA . VAL A 1 98 ? 3.280 -4.630 -14.806 1.00 96.50 98 VAL A CA 1
ATOM 753 C C . VAL A 1 98 ? 3.648 -4.498 -16.282 1.00 96.50 98 VAL A C 1
ATOM 755 O O . VAL A 1 98 ? 4.492 -5.243 -16.769 1.00 96.50 98 VAL A O 1
ATOM 758 N N . LEU A 1 99 ? 3.066 -3.546 -17.011 1.00 97.06 99 LEU A N 1
ATOM 759 C CA . LEU A 1 99 ? 3.402 -3.325 -18.417 1.00 97.06 99 LEU A CA 1
ATOM 760 C C . LEU A 1 99 ? 4.879 -2.946 -18.589 1.00 97.06 99 LEU A C 1
ATOM 762 O O . LEU A 1 99 ? 5.537 -3.427 -19.512 1.00 97.06 99 LEU A O 1
ATOM 766 N N . LYS A 1 100 ? 5.396 -2.099 -17.695 1.00 97.12 100 LYS A N 1
ATOM 767 C CA . LYS A 1 100 ? 6.767 -1.584 -17.744 1.00 97.12 100 LYS A CA 1
ATOM 768 C C . LYS A 1 100 ? 7.798 -2.587 -17.223 1.00 97.12 100 LYS A C 1
ATOM 770 O O . LYS A 1 100 ? 8.816 -2.813 -17.874 1.00 97.12 100 LYS A O 1
ATOM 775 N N . TYR A 1 101 ? 7.532 -3.203 -16.073 1.00 96.31 101 TYR A N 1
ATOM 776 C CA . TYR A 1 101 ? 8.494 -4.030 -15.334 1.00 96.31 101 TYR A CA 1
ATOM 777 C C . TYR A 1 101 ? 8.231 -5.534 -15.410 1.00 96.31 101 TYR A C 1
ATOM 779 O O . TYR A 1 101 ? 9.056 -6.316 -14.944 1.00 96.31 101 TYR A O 1
ATOM 787 N N . LYS A 1 102 ? 7.136 -5.947 -16.059 1.00 95.12 102 LYS A N 1
ATOM 788 C CA . LYS A 1 102 ? 6.642 -7.328 -16.219 1.00 95.12 102 LYS A CA 1
ATOM 789 C C . LYS A 1 102 ? 6.131 -7.965 -14.934 1.00 95.12 102 LYS A C 1
ATOM 791 O O . LYS A 1 102 ? 5.008 -8.464 -14.922 1.00 95.12 102 LYS A O 1
ATOM 796 N N . GLU A 1 103 ? 6.934 -7.952 -13.880 1.00 93.81 103 GLU A N 1
ATOM 797 C CA . GLU A 1 103 ? 6.602 -8.592 -12.613 1.00 93.81 103 GLU A CA 1
ATOM 798 C C . GLU A 1 103 ? 7.347 -7.973 -11.427 1.00 93.81 103 GLU A C 1
ATOM 800 O O . GLU A 1 103 ? 8.432 -7.406 -11.565 1.00 93.81 103 GLU A O 1
ATOM 805 N N . TYR A 1 104 ? 6.763 -8.144 -10.244 1.00 94.38 104 TYR A N 1
ATOM 806 C CA . TYR A 1 104 ? 7.399 -7.910 -8.955 1.00 94.38 104 TYR A CA 1
ATOM 807 C C . TYR A 1 104 ? 7.401 -9.211 -8.168 1.00 94.38 104 TYR A C 1
ATOM 809 O O . TYR A 1 104 ? 6.375 -9.890 -8.060 1.00 94.38 104 TYR A O 1
ATOM 817 N N . ALA A 1 105 ? 8.556 -9.542 -7.596 1.00 91.69 105 ALA A N 1
ATOM 818 C CA . ALA A 1 105 ? 8.760 -10.787 -6.877 1.00 91.69 105 ALA A CA 1
ATOM 819 C C . ALA A 1 105 ? 9.409 -10.545 -5.510 1.00 91.69 105 ALA A C 1
ATOM 821 O O . ALA A 1 105 ? 10.483 -9.943 -5.414 1.00 91.69 105 ALA A O 1
ATOM 822 N N . HIS A 1 106 ? 8.762 -11.057 -4.464 1.00 87.94 106 HIS A N 1
ATOM 823 C CA . HIS A 1 106 ? 9.219 -11.005 -3.079 1.00 87.94 106 HIS A CA 1
ATOM 824 C C . HIS A 1 106 ? 10.019 -12.260 -2.720 1.00 87.94 106 HIS A C 1
ATOM 826 O O . HIS A 1 106 ? 9.658 -13.360 -3.135 1.00 87.94 106 HIS A O 1
ATOM 832 N N . GLY A 1 107 ? 11.066 -12.119 -1.911 1.00 83.12 107 GLY A N 1
ATOM 833 C CA . GLY A 1 107 ? 11.886 -13.235 -1.432 1.00 83.12 107 GLY A CA 1
ATOM 834 C C . GLY A 1 107 ? 13.365 -13.071 -1.762 1.00 83.12 107 GLY A C 1
ATOM 835 O O . GLY A 1 107 ? 13.796 -12.012 -2.221 1.00 83.12 107 GLY A O 1
ATOM 836 N N . ASP A 1 108 ? 14.140 -14.124 -1.513 1.00 77.31 108 ASP A N 1
ATOM 837 C CA . ASP A 1 108 ? 15.591 -14.108 -1.696 1.00 77.31 108 ASP A CA 1
ATOM 838 C C . ASP A 1 108 ? 15.948 -14.022 -3.193 1.00 77.31 108 ASP A C 1
ATOM 840 O O . ASP A 1 108 ? 15.591 -14.925 -3.953 1.00 77.31 108 ASP A O 1
ATOM 844 N N . PRO A 1 109 ? 16.690 -12.990 -3.645 1.00 72.19 109 PRO A N 1
ATOM 845 C CA . PRO A 1 109 ? 17.173 -12.902 -5.021 1.00 72.19 109 PRO A CA 1
ATOM 846 C C . PRO A 1 109 ? 18.013 -14.103 -5.483 1.00 72.19 109 PRO A C 1
ATOM 848 O O . PRO A 1 109 ? 18.121 -14.333 -6.686 1.00 72.19 109 PRO A O 1
ATOM 851 N N . ARG A 1 110 ? 18.634 -14.839 -4.551 1.00 71.69 110 ARG A N 1
ATOM 852 C CA . ARG A 1 110 ? 19.462 -16.032 -4.806 1.00 71.69 110 ARG A CA 1
ATOM 853 C C . ARG A 1 110 ? 18.734 -17.347 -4.515 1.00 71.69 110 ARG A C 1
ATOM 855 O O . ARG A 1 110 ? 19.322 -18.410 -4.706 1.00 71.69 110 ARG A O 1
ATOM 862 N N . GLY A 1 111 ? 17.493 -17.272 -4.045 1.00 74.00 111 GLY A N 1
ATOM 863 C CA . GLY A 1 111 ? 16.689 -18.409 -3.621 1.00 74.00 111 GLY A CA 1
ATOM 864 C C . GLY A 1 111 ? 15.304 -18.391 -4.258 1.00 74.00 111 GLY A C 1
ATOM 865 O O . GLY A 1 111 ? 15.131 -17.999 -5.412 1.00 74.00 111 GLY A O 1
ATOM 866 N N . GLU A 1 112 ? 14.303 -18.843 -3.508 1.00 80.81 112 GLU A N 1
ATOM 867 C CA . GLU A 1 112 ? 12.918 -18.813 -3.971 1.00 80.81 112 GLU A CA 1
ATOM 868 C C . GLU A 1 112 ? 12.351 -17.391 -3.922 1.00 80.81 112 GLU A C 1
ATOM 870 O O . GLU A 1 112 ? 12.395 -16.713 -2.890 1.00 80.81 112 GLU A O 1
ATOM 875 N N . ARG A 1 113 ? 11.746 -16.966 -5.035 1.00 83.38 113 ARG A N 1
ATOM 876 C CA . ARG A 1 113 ? 10.982 -15.721 -5.123 1.00 83.38 113 ARG A CA 1
ATOM 877 C C . ARG A 1 113 ? 9.531 -16.031 -5.458 1.00 83.38 113 ARG A C 1
ATOM 879 O O . ARG A 1 113 ? 9.241 -16.852 -6.324 1.00 83.38 113 ARG A O 1
ATOM 886 N N . ARG A 1 114 ? 8.615 -15.355 -4.774 1.00 88.56 114 ARG A N 1
ATOM 887 C CA . ARG A 1 114 ? 7.175 -15.427 -5.015 1.00 88.56 114 ARG A CA 1
ATOM 888 C C . ARG A 1 114 ? 6.747 -14.192 -5.785 1.00 88.56 114 ARG A C 1
ATOM 890 O O . ARG A 1 114 ? 7.009 -13.075 -5.347 1.00 88.56 114 ARG A O 1
ATOM 897 N N . ILE A 1 115 ? 6.087 -14.396 -6.916 1.00 91.12 115 ILE A N 1
ATOM 898 C CA . ILE A 1 115 ? 5.501 -13.305 -7.693 1.00 91.12 115 ILE A CA 1
ATOM 899 C C . ILE A 1 115 ? 4.328 -12.733 -6.894 1.00 91.12 115 ILE A C 1
ATOM 901 O O . ILE A 1 115 ? 3.432 -13.469 -6.484 1.00 91.12 115 ILE A O 1
ATOM 905 N N . VAL A 1 116 ? 4.366 -11.425 -6.650 1.00 92.25 116 VAL A N 1
ATOM 906 C CA . VAL A 1 116 ? 3.345 -10.689 -5.882 1.00 92.25 116 VAL A CA 1
ATOM 907 C C . VAL A 1 116 ? 2.575 -9.703 -6.750 1.00 92.25 116 VAL A C 1
ATOM 909 O O . 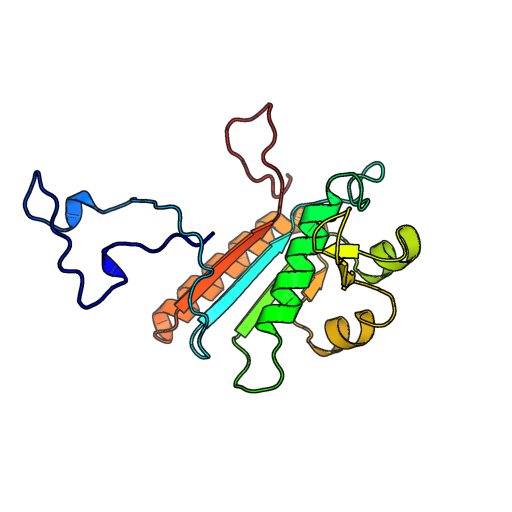VAL A 1 116 ? 1.470 -9.301 -6.399 1.00 92.25 116 VAL A O 1
ATOM 912 N N . LEU A 1 117 ? 3.122 -9.334 -7.906 1.00 94.25 117 LEU A N 1
ATOM 913 C CA . LEU A 1 117 ? 2.412 -8.554 -8.906 1.00 94.25 117 LEU A CA 1
ATOM 914 C C . LEU A 1 117 ? 2.880 -8.976 -10.294 1.00 94.25 117 LEU A C 1
ATOM 916 O O . LEU A 1 117 ? 4.056 -8.855 -10.618 1.00 94.25 117 LEU A O 1
ATOM 920 N N . ASP A 1 118 ? 1.949 -9.436 -11.115 1.00 95.62 118 ASP A N 1
ATOM 921 C CA . ASP A 1 118 ? 2.138 -9.699 -12.535 1.00 95.62 118 ASP A CA 1
ATOM 922 C C . ASP A 1 118 ? 0.790 -9.573 -13.259 1.00 95.62 118 ASP A C 1
ATOM 924 O O . ASP A 1 118 ? -0.253 -9.303 -12.653 1.00 95.62 118 ASP A O 1
ATOM 928 N N . LYS A 1 119 ? 0.790 -9.827 -14.569 1.00 95.81 119 LYS A N 1
ATOM 929 C CA . LYS A 1 119 ? -0.424 -9.789 -15.398 1.00 95.81 119 LYS A CA 1
ATOM 930 C C . LYS A 1 119 ? -1.528 -10.755 -14.943 1.00 95.81 119 LYS A C 1
ATOM 932 O O . LYS A 1 119 ? -2.695 -10.511 -15.243 1.00 95.81 119 LYS A O 1
ATOM 937 N N . HIS A 1 120 ? -1.180 -11.852 -14.272 1.00 94.19 120 HIS A N 1
ATOM 938 C CA . HIS A 1 120 ? -2.120 -12.880 -13.829 1.00 94.19 120 HIS A CA 1
ATOM 939 C C . HIS A 1 120 ? -2.790 -12.509 -12.502 1.00 94.19 120 HIS A C 1
ATOM 941 O O . HIS A 1 120 ? -3.922 -12.919 -12.255 1.00 94.19 120 HIS A O 1
ATOM 947 N N . ILE A 1 121 ? -2.122 -11.693 -11.687 1.00 91.31 121 ILE A N 1
ATOM 948 C CA . ILE A 1 121 ? -2.597 -11.202 -10.392 1.00 91.31 121 ILE A CA 1
ATOM 949 C C . ILE A 1 121 ? -3.498 -9.959 -10.531 1.00 91.31 121 ILE A C 1
ATOM 951 O O . ILE A 1 121 ? -4.409 -9.771 -9.720 1.00 91.31 121 ILE A O 1
ATOM 955 N N . LEU A 1 122 ? -3.306 -9.132 -11.571 1.00 93.19 122 LEU A N 1
ATOM 956 C CA . LEU A 1 122 ? -4.092 -7.903 -11.796 1.0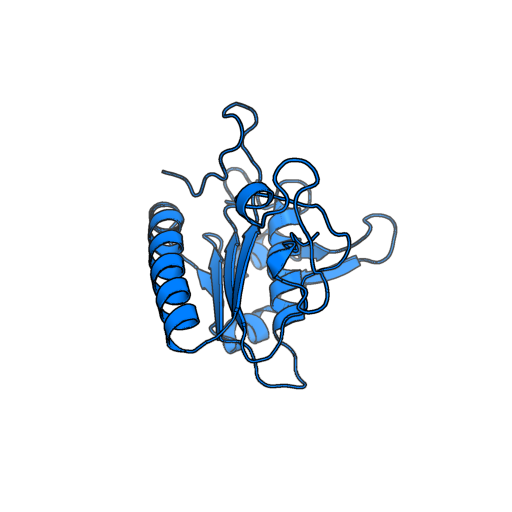0 93.19 122 LEU A CA 1
ATOM 957 C C . LEU A 1 122 ? -5.621 -8.090 -11.674 1.00 93.19 122 LEU A C 1
ATOM 959 O O . LEU A 1 122 ? -6.258 -7.261 -11.018 1.00 93.19 122 LEU A O 1
ATOM 963 N N . PRO A 1 123 ? -6.247 -9.149 -12.235 1.00 92.38 123 PRO A N 1
ATOM 964 C CA . PRO A 1 123 ? -7.687 -9.353 -12.096 1.00 92.38 123 PRO A CA 1
ATOM 965 C C . PRO A 1 123 ? -8.145 -9.490 -10.640 1.00 92.38 123 PRO A C 1
ATOM 967 O O . PRO A 1 123 ? -9.183 -8.935 -10.287 1.00 92.38 123 PRO A O 1
ATOM 970 N N . ALA A 1 124 ? -7.375 -10.174 -9.787 1.00 88.12 124 ALA A N 1
ATOM 971 C CA . ALA A 1 124 ? -7.708 -10.349 -8.373 1.00 88.12 124 ALA A CA 1
ATOM 972 C C . ALA A 1 124 ? -7.624 -9.020 -7.605 1.00 88.12 124 ALA A C 1
ATOM 974 O O . ALA A 1 124 ? -8.512 -8.696 -6.814 1.00 88.12 124 ALA A O 1
ATOM 975 N N . ILE A 1 125 ? -6.610 -8.199 -7.903 1.00 88.88 125 ILE A N 1
ATOM 976 C CA . ILE A 1 125 ? -6.473 -6.853 -7.327 1.00 88.88 125 ILE A CA 1
ATOM 977 C C . ILE A 1 125 ? -7.678 -5.987 -7.707 1.00 88.88 125 ILE A C 1
ATOM 979 O O . ILE A 1 125 ? -8.292 -5.381 -6.827 1.00 88.88 125 ILE A O 1
ATOM 983 N N . ARG A 1 126 ? -8.076 -5.979 -8.986 1.00 88.12 126 ARG A N 1
ATOM 984 C CA . ARG A 1 126 ? -9.259 -5.233 -9.445 1.00 88.12 126 ARG A CA 1
ATOM 985 C C . ARG A 1 126 ? -10.540 -5.709 -8.755 1.00 88.12 126 ARG A C 1
ATOM 987 O O . ARG A 1 126 ? -11.333 -4.883 -8.315 1.00 88.12 126 ARG A O 1
ATOM 994 N N . GLN A 1 127 ? -10.729 -7.025 -8.634 1.00 86.44 127 GLN A N 1
ATOM 995 C CA . GLN A 1 127 ? -11.903 -7.616 -7.982 1.00 86.44 127 GLN A CA 1
ATOM 996 C C . GLN A 1 127 ? -11.999 -7.257 -6.497 1.00 86.44 127 GLN A C 1
ATOM 998 O O . GLN A 1 127 ? -13.102 -7.066 -5.995 1.00 86.44 127 GLN A O 1
ATOM 1003 N N . SER A 1 128 ? -10.864 -7.121 -5.801 1.00 84.62 128 SER A N 1
ATOM 1004 C CA . SER A 1 128 ? -10.858 -6.737 -4.384 1.00 84.62 128 SER A CA 1
ATOM 1005 C C . SER A 1 128 ? -11.441 -5.342 -4.138 1.00 84.62 128 SER A C 1
ATOM 1007 O O . SER A 1 128 ? -11.958 -5.077 -3.056 1.00 84.62 128 SER A O 1
ATOM 1009 N N . SER A 1 129 ? -11.361 -4.431 -5.121 1.00 85.62 129 SER A N 1
ATOM 1010 C CA . SER A 1 129 ? -11.732 -3.008 -5.008 1.00 85.62 129 SER A CA 1
ATOM 1011 C C . SER A 1 129 ? -11.098 -2.252 -3.822 1.00 85.62 129 SER A C 1
ATOM 1013 O O . SER A 1 129 ? -11.477 -1.119 -3.525 1.00 85.62 129 SER A O 1
ATOM 1015 N N . SER A 1 130 ? -10.110 -2.853 -3.146 1.00 91.31 130 SER A N 1
ATOM 1016 C CA . SER A 1 130 ? -9.494 -2.302 -1.937 1.00 91.31 130 SER A CA 1
ATOM 1017 C C . SER A 1 130 ? -8.310 -1.388 -2.246 1.00 91.31 130 SER A C 1
ATOM 1019 O O . SER A 1 130 ? -7.965 -0.544 -1.418 1.00 91.31 130 SER A O 1
ATOM 1021 N N . VAL A 1 131 ? -7.688 -1.548 -3.420 1.00 94.88 131 VAL A N 1
ATOM 1022 C CA . VAL A 1 131 ? -6.575 -0.717 -3.895 1.00 94.88 131 VAL A CA 1
ATOM 1023 C C . VAL A 1 131 ? -7.112 0.517 -4.614 1.00 94.88 131 VAL A C 1
ATOM 1025 O O . VAL A 1 131 ? -7.895 0.420 -5.556 1.00 94.88 131 VAL A O 1
ATOM 1028 N N . ARG A 1 132 ? -6.668 1.689 -4.166 1.00 95.81 132 ARG A N 1
ATOM 1029 C CA . ARG A 1 132 ? -7.001 3.007 -4.698 1.00 95.81 132 ARG A CA 1
ATOM 1030 C C . ARG A 1 132 ? -5.741 3.628 -5.281 1.00 95.81 132 ARG A C 1
ATOM 1032 O O . ARG A 1 132 ? -4.812 3.954 -4.542 1.00 95.81 132 ARG A O 1
ATOM 1039 N N . VAL A 1 133 ? -5.742 3.806 -6.596 1.00 96.19 133 VAL A N 1
ATOM 1040 C CA . VAL A 1 133 ? -4.715 4.577 -7.299 1.00 96.19 133 VAL A CA 1
ATOM 1041 C C . VAL A 1 133 ? -5.128 6.045 -7.253 1.00 96.19 133 VAL A C 1
ATOM 1043 O O . VAL A 1 133 ? -6.229 6.396 -7.679 1.00 96.19 133 VAL A O 1
ATOM 1046 N N . LEU A 1 134 ? -4.283 6.891 -6.674 1.00 94.38 134 LEU A N 1
ATOM 1047 C CA . LEU A 1 134 ? -4.552 8.310 -6.447 1.00 94.38 134 LEU A CA 1
ATOM 1048 C C . LEU A 1 134 ? -3.492 9.170 -7.147 1.00 94.38 134 LEU A C 1
ATOM 1050 O O . LEU A 1 134 ? -2.352 8.735 -7.275 1.00 94.38 134 LEU A O 1
ATOM 1054 N N . PRO A 1 135 ? -3.810 10.406 -7.565 1.00 93.75 135 PRO A N 1
ATOM 1055 C CA . PRO A 1 135 ? -2.779 11.350 -7.984 1.00 93.75 135 PRO A CA 1
ATOM 1056 C C . PRO A 1 135 ? -1.720 11.531 -6.889 1.00 93.75 135 PRO A C 1
ATOM 1058 O O . PRO A 1 135 ? -2.058 11.565 -5.704 1.00 93.75 135 PRO A O 1
ATOM 1061 N N . ARG A 1 136 ? -0.450 11.685 -7.282 1.00 90.75 136 ARG A N 1
ATOM 1062 C CA . ARG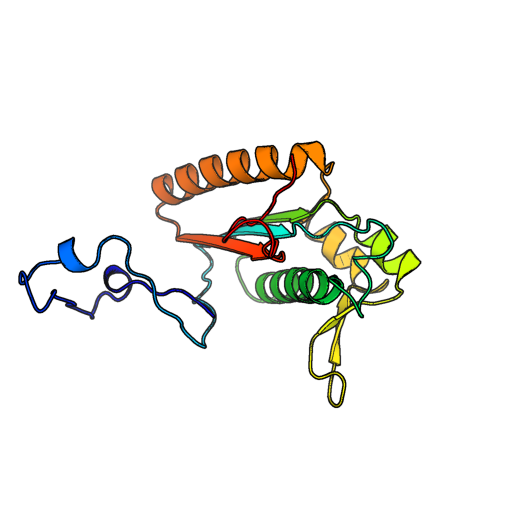 A 1 136 ? 0.677 11.878 -6.348 1.00 90.75 136 ARG A CA 1
ATOM 1063 C C . ARG A 1 136 ? 0.427 13.032 -5.372 1.00 90.75 136 ARG A C 1
ATOM 1065 O O . ARG A 1 136 ? 0.541 12.826 -4.170 1.00 90.75 136 ARG A O 1
ATOM 1072 N N . SER A 1 137 ? -0.032 14.175 -5.890 1.00 89.62 137 SER A N 1
ATOM 1073 C CA . SER A 1 137 ? -0.383 15.384 -5.122 1.00 89.62 137 SER A CA 1
ATOM 1074 C C . SER A 1 137 ? -1.449 15.157 -4.049 1.00 89.62 137 SER A C 1
ATOM 1076 O O . SER A 1 137 ? -1.518 15.874 -3.057 1.00 89.62 137 SER A O 1
ATOM 1078 N N . ASP A 1 138 ? -2.308 14.159 -4.247 1.00 92.88 138 ASP A N 1
ATOM 1079 C CA . ASP A 1 138 ? -3.461 13.919 -3.389 1.00 92.88 138 ASP A CA 1
ATOM 1080 C C . ASP A 1 138 ? -3.178 12.818 -2.362 1.00 92.88 138 ASP A C 1
ATOM 1082 O O . ASP A 1 138 ? -3.923 12.685 -1.388 1.00 92.88 138 ASP A O 1
ATOM 1086 N N . LEU A 1 139 ? -2.128 12.011 -2.563 1.00 93.19 139 LEU A N 1
ATOM 1087 C CA . LEU A 1 139 ? -1.881 10.789 -1.798 1.00 93.19 139 LEU A CA 1
ATOM 1088 C C . LEU A 1 139 ? -1.766 11.075 -0.293 1.00 93.19 139 LEU A C 1
ATOM 1090 O O . LEU A 1 139 ? -2.406 10.383 0.502 1.00 93.19 139 LEU A O 1
ATOM 1094 N N . LEU A 1 140 ? -1.038 12.129 0.099 1.00 90.50 140 LEU A N 1
ATOM 1095 C CA . LEU A 1 140 ? -0.841 12.530 1.503 1.00 90.50 140 LEU A CA 1
ATOM 1096 C C . LEU A 1 140 ? -2.162 12.902 2.151 1.00 90.50 140 LEU A C 1
ATOM 1098 O O . LEU A 1 140 ? -2.566 12.335 3.170 1.00 90.50 140 LEU A O 1
ATOM 1102 N N . GLN A 1 141 ? -2.851 13.856 1.534 1.00 93.62 141 GLN A N 1
ATOM 1103 C CA . GLN A 1 141 ? -4.091 14.390 2.067 1.00 93.62 141 GLN A CA 1
ATOM 1104 C C . GLN A 1 141 ? -5.165 13.299 2.147 1.00 93.62 141 GLN A C 1
ATOM 1106 O O . GLN A 1 141 ? -5.877 13.198 3.152 1.00 93.62 141 GLN A O 1
ATOM 1111 N N . ARG A 1 142 ? -5.269 12.449 1.118 1.00 95.94 142 ARG A N 1
ATOM 1112 C CA . ARG A 1 142 ? -6.214 11.325 1.076 1.00 95.94 142 ARG A CA 1
ATOM 1113 C C . ARG A 1 142 ? -5.877 10.260 2.107 1.00 95.94 142 ARG A C 1
ATOM 1115 O O . ARG A 1 142 ? -6.802 9.761 2.755 1.00 95.94 142 ARG A O 1
ATOM 1122 N N . PHE A 1 143 ? -4.597 9.953 2.308 1.00 95.81 143 PHE A N 1
ATOM 1123 C CA . PHE A 1 143 ? -4.163 9.026 3.346 1.00 95.81 143 PHE A CA 1
ATOM 1124 C C . PHE A 1 143 ? -4.510 9.552 4.740 1.00 95.81 143 PHE A C 1
ATOM 1126 O O . PHE A 1 143 ? -5.214 8.864 5.475 1.00 95.81 143 PHE A O 1
ATOM 1133 N N . ILE A 1 144 ? -4.125 10.789 5.081 1.00 96.31 144 ILE A N 1
ATOM 1134 C CA . ILE A 1 144 ? -4.425 11.394 6.391 1.00 96.31 144 ILE A CA 1
ATOM 1135 C C . ILE A 1 144 ? -5.935 11.457 6.635 1.00 96.31 144 ILE A C 1
ATOM 1137 O O . ILE A 1 144 ? -6.406 11.114 7.720 1.00 96.31 144 ILE A O 1
ATOM 1141 N N . SER A 1 145 ? -6.709 11.896 5.639 1.00 97.06 145 SER A N 1
ATOM 1142 C CA . SER A 1 145 ? -8.166 11.978 5.754 1.00 97.06 145 SER A CA 1
ATOM 1143 C C . SER A 1 145 ? -8.787 10.601 5.991 1.00 97.06 145 SER A C 1
ATOM 1145 O O . SER A 1 145 ? -9.612 10.453 6.893 1.00 97.06 145 SER A O 1
ATOM 1147 N N . THR A 1 146 ? -8.350 9.588 5.242 1.00 97.06 146 THR A N 1
ATOM 1148 C CA . THR A 1 146 ? -8.830 8.214 5.418 1.00 97.06 146 THR A CA 1
ATOM 1149 C C . THR A 1 146 ? -8.419 7.657 6.775 1.00 97.06 146 THR A C 1
ATOM 1151 O O . THR A 1 146 ? -9.233 7.032 7.445 1.00 97.06 146 THR A O 1
ATOM 1154 N N . LEU A 1 147 ? -7.187 7.909 7.216 1.00 96.44 147 LEU A N 1
ATOM 1155 C CA . LEU A 1 147 ? -6.675 7.432 8.494 1.00 96.44 147 LEU A CA 1
ATOM 1156 C C . LEU A 1 147 ? -7.448 8.025 9.676 1.00 96.44 147 LEU A C 1
ATOM 1158 O O . LEU A 1 147 ? -7.796 7.289 10.600 1.00 96.44 147 LEU A O 1
ATOM 1162 N N . LYS A 1 148 ? -7.766 9.326 9.637 1.00 96.44 148 LYS A N 1
ATOM 1163 C CA . LYS A 1 148 ? -8.608 9.982 10.652 1.00 96.44 148 LYS A CA 1
ATOM 1164 C C . LYS A 1 148 ? -9.994 9.345 10.714 1.00 96.44 148 LYS A C 1
ATOM 1166 O O . LYS A 1 148 ? -10.472 9.023 11.799 1.00 96.44 148 LYS A O 1
ATOM 1171 N N . GLU A 1 149 ? -10.606 9.118 9.556 1.00 96.94 149 GLU A N 1
ATOM 1172 C CA . GLU A 1 149 ? -11.937 8.521 9.485 1.00 96.94 149 GLU A CA 1
ATOM 1173 C C . GLU A 1 149 ? -11.945 7.060 9.954 1.00 96.94 149 GLU A C 1
ATOM 1175 O O . GLU A 1 149 ? -12.776 6.675 10.773 1.00 96.94 149 GLU A O 1
ATOM 1180 N N . GLN A 1 150 ? -10.986 6.244 9.509 1.00 95.88 150 GLN A N 1
ATOM 1181 C CA . GLN A 1 150 ? -10.894 4.849 9.947 1.00 95.88 150 GLN A CA 1
ATOM 1182 C C . GLN A 1 150 ? -10.522 4.730 11.430 1.00 95.88 150 GLN A C 1
ATOM 1184 O O . GLN A 1 150 ? -11.018 3.824 12.090 1.00 95.88 150 GLN A O 1
ATOM 1189 N N . SER A 1 151 ? -9.732 5.658 11.981 1.00 94.62 151 SER A N 1
ATOM 1190 C CA . SER A 1 151 ? -9.474 5.747 13.428 1.00 94.62 151 SER A CA 1
ATOM 1191 C C . SER A 1 151 ? -10.751 6.016 14.223 1.00 94.62 151 SER A C 1
ATOM 1193 O O . SER A 1 151 ? -11.008 5.352 15.228 1.00 94.62 151 SER A O 1
ATOM 1195 N N . ARG A 1 152 ? -11.575 6.966 13.760 1.00 97.44 152 ARG A N 1
ATOM 1196 C CA . ARG A 1 152 ? -12.869 7.283 14.377 1.00 97.44 152 ARG A CA 1
ATOM 1197 C C . ARG A 1 152 ? -13.797 6.066 14.351 1.00 97.44 152 ARG A C 1
ATOM 1199 O O . ARG A 1 152 ? -14.306 5.669 15.396 1.00 97.44 152 ARG A O 1
ATOM 1206 N N . LEU A 1 153 ? -13.947 5.437 13.185 1.00 94.94 153 LEU A N 1
ATOM 1207 C CA . LEU A 1 153 ? -14.786 4.250 13.007 1.00 94.94 153 LEU A CA 1
ATOM 1208 C C . LEU A 1 153 ? -14.291 3.046 13.815 1.00 94.94 153 LEU A C 1
ATOM 1210 O O . LEU A 1 153 ? -15.112 2.321 14.371 1.00 94.94 153 LEU A O 1
ATOM 1214 N N . ALA A 1 154 ? -12.976 2.829 13.904 1.00 92.94 154 ALA A N 1
ATOM 1215 C CA . ALA A 1 154 ? -12.412 1.755 14.717 1.00 92.94 154 ALA A CA 1
ATOM 1216 C C . ALA A 1 154 ? -12.783 1.935 16.196 1.00 92.94 154 ALA A C 1
ATOM 1218 O O . ALA A 1 154 ? -13.244 0.998 16.844 1.00 92.94 154 ALA A O 1
ATOM 1219 N N . LYS A 1 155 ? -12.664 3.167 16.709 1.00 93.06 155 LYS A N 1
ATOM 1220 C CA . LYS A 1 155 ? -13.045 3.502 18.084 1.00 93.06 155 LYS A CA 1
ATOM 1221 C C . LYS A 1 155 ? -14.539 3.292 18.337 1.00 93.06 155 LYS A C 1
ATOM 1223 O O . LYS A 1 155 ? -14.899 2.681 19.337 1.00 93.06 155 LYS A O 1
ATOM 1228 N N . GLU A 1 156 ? -15.397 3.790 17.450 1.00 95.19 156 GLU A N 1
ATOM 1229 C CA . GLU A 1 156 ? -16.858 3.684 17.591 1.00 95.19 156 GLU A CA 1
ATOM 1230 C C . GLU A 1 156 ? -17.351 2.235 17.552 1.00 95.19 156 GLU A C 1
ATOM 1232 O O . GLU A 1 156 ? -18.237 1.867 18.320 1.00 95.19 156 GLU A O 1
ATOM 1237 N N . ASN A 1 157 ? -16.742 1.400 16.709 1.00 92.00 157 ASN A N 1
ATOM 1238 C CA . ASN A 1 157 ? -17.152 0.009 16.524 1.00 92.00 157 ASN A CA 1
ATOM 1239 C C . ASN A 1 157 ? -16.382 -0.985 17.410 1.00 92.00 157 ASN A C 1
ATOM 1241 O O . ASN A 1 157 ? -16.600 -2.190 17.300 1.00 92.00 157 ASN A O 1
ATOM 1245 N N . SER A 1 158 ? -15.502 -0.508 18.300 1.00 90.56 158 SER A N 1
ATOM 1246 C CA . SER A 1 158 ? -14.622 -1.362 19.119 1.00 90.56 158 SER A CA 1
ATOM 1247 C C . SER A 1 158 ? -13.790 -2.348 18.276 1.00 90.56 158 SER A C 1
ATOM 1249 O O . SER A 1 158 ? -13.661 -3.529 18.606 1.00 90.56 158 SER A O 1
ATOM 1251 N N . GLU A 1 159 ? -13.243 -1.853 17.168 1.00 89.62 159 GLU A N 1
ATOM 1252 C CA . GLU A 1 159 ? -12.378 -2.574 16.232 1.00 89.62 159 GLU A CA 1
ATOM 1253 C C . GLU A 1 159 ? -10.915 -2.131 16.388 1.00 89.62 159 GLU A C 1
ATOM 1255 O O . GLU A 1 159 ? -10.611 -1.049 16.895 1.00 89.62 159 GLU A O 1
ATOM 1260 N N . HIS A 1 160 ? -9.988 -2.959 15.914 1.00 89.06 160 HIS A N 1
ATOM 1261 C CA . HIS A 1 160 ? -8.568 -2.621 15.839 1.00 89.06 160 HIS A CA 1
ATOM 1262 C C . HIS A 1 160 ? -8.262 -1.873 14.538 1.00 89.06 160 HIS A C 1
ATOM 1264 O O . HIS A 1 160 ? -8.909 -2.103 13.517 1.00 89.06 160 HIS A O 1
ATOM 1270 N N . LEU A 1 161 ? -7.243 -1.013 14.544 1.00 91.88 161 LEU A N 1
ATOM 1271 C CA . LEU A 1 161 ? -6.740 -0.348 13.342 1.00 91.88 161 LEU A CA 1
ATOM 1272 C C . LEU A 1 161 ? -5.277 -0.728 13.115 1.00 91.88 161 LEU A C 1
ATOM 1274 O O . LEU A 1 161 ? -4.422 -0.446 13.950 1.00 91.88 161 LEU A O 1
ATOM 1278 N N . LEU A 1 162 ? -4.999 -1.336 11.965 1.00 91.31 162 LEU A N 1
ATOM 1279 C CA . LEU A 1 162 ? -3.655 -1.589 11.468 1.00 91.31 162 LEU A CA 1
ATOM 1280 C C . LEU A 1 162 ? -3.314 -0.560 10.389 1.00 91.31 162 LEU A C 1
ATOM 1282 O O . LEU A 1 162 ? -4.023 -0.434 9.388 1.00 91.31 162 LEU A O 1
ATOM 1286 N N . VAL A 1 163 ? -2.205 0.147 10.589 1.00 94.06 163 VAL A N 1
ATOM 1287 C CA . VAL A 1 163 ? -1.671 1.115 9.629 1.00 94.06 163 VAL A CA 1
ATOM 1288 C C . VAL A 1 163 ? -0.384 0.559 9.036 1.00 94.06 163 VAL A C 1
ATOM 1290 O O . VAL A 1 163 ? 0.532 0.199 9.775 1.00 94.06 163 VAL A O 1
ATOM 1293 N N . LEU A 1 164 ? -0.318 0.486 7.709 1.00 92.94 164 LEU A N 1
ATOM 1294 C CA . LEU A 1 164 ? 0.859 0.036 6.967 1.00 92.94 164 LEU A CA 1
ATOM 1295 C C . LEU A 1 164 ? 1.363 1.180 6.090 1.00 92.94 164 LEU A C 1
ATOM 1297 O O . LEU A 1 164 ? 0.600 1.783 5.338 1.00 92.94 164 LEU A O 1
ATOM 1301 N N . ILE A 1 165 ? 2.649 1.486 6.186 1.00 93.56 165 ILE A N 1
ATOM 1302 C CA . ILE A 1 165 ? 3.275 2.564 5.425 1.00 93.56 165 ILE A CA 1
ATOM 1303 C C . ILE A 1 165 ? 4.497 1.974 4.730 1.00 93.56 165 ILE A C 1
ATOM 1305 O O . ILE A 1 165 ? 5.380 1.431 5.391 1.00 93.56 165 ILE A O 1
ATOM 1309 N N . PHE A 1 166 ? 4.516 2.059 3.403 1.00 92.19 166 PHE A N 1
ATOM 1310 C CA . PHE A 1 166 ? 5.590 1.564 2.550 1.00 92.19 166 PHE A CA 1
ATOM 1311 C C . PHE A 1 166 ? 6.244 2.748 1.844 1.00 92.19 166 PHE A C 1
ATOM 1313 O O . PHE A 1 166 ? 5.589 3.485 1.108 1.00 92.19 166 PHE A O 1
ATOM 1320 N N . GLY A 1 167 ? 7.535 2.930 2.064 1.00 86.69 167 GLY A N 1
ATOM 1321 C CA . GLY A 1 167 ? 8.308 4.003 1.460 1.00 86.69 167 GLY A CA 1
ATOM 1322 C C . GLY A 1 167 ? 9.676 4.102 2.112 1.00 86.69 167 GLY A C 1
ATOM 1323 O O . GLY A 1 167 ? 9.894 3.554 3.196 1.00 86.69 167 GLY A O 1
ATOM 1324 N N . HIS A 1 168 ? 10.591 4.806 1.458 1.00 72.69 168 HIS A N 1
ATOM 1325 C CA . HIS A 1 168 ? 11.863 5.162 2.068 1.00 72.69 168 HIS A CA 1
ATOM 1326 C C . HIS A 1 168 ? 11.714 6.470 2.861 1.00 72.69 168 HIS A C 1
ATOM 1328 O O . HIS A 1 168 ? 10.890 7.324 2.532 1.00 72.69 168 HIS A O 1
ATOM 1334 N N . GLY A 1 169 ? 12.513 6.620 3.918 1.00 58.34 169 GLY A N 1
ATOM 1335 C CA . GLY A 1 169 ? 12.825 7.949 4.438 1.00 58.34 169 GLY A CA 1
ATOM 1336 C C . GLY A 1 169 ? 13.803 8.624 3.482 1.00 58.34 169 GLY A C 1
ATOM 1337 O O . GLY A 1 169 ? 14.602 7.946 2.833 1.00 58.34 169 GLY A O 1
ATOM 1338 N N . ASP A 1 170 ? 13.728 9.936 3.346 1.00 55.56 170 ASP A N 1
ATOM 1339 C CA . ASP A 1 170 ? 14.781 10.686 2.669 1.00 55.56 170 ASP A CA 1
ATOM 1340 C C . ASP A 1 170 ? 15.980 10.840 3.627 1.00 55.56 170 ASP A C 1
ATOM 1342 O O . ASP A 1 170 ? 15.806 11.082 4.822 1.00 55.56 170 ASP A O 1
ATOM 1346 N N . MET A 1 171 ? 17.203 10.621 3.135 1.00 47.28 171 MET A N 1
ATOM 1347 C CA . MET A 1 171 ? 18.414 10.719 3.962 1.00 47.28 171 MET A CA 1
ATOM 1348 C C . MET A 1 171 ? 18.776 12.171 4.294 1.00 47.28 171 MET A C 1
ATOM 1350 O O . MET A 1 171 ? 19.468 12.402 5.285 1.00 47.28 171 MET A O 1
ATOM 1354 N N . ASP A 1 172 ? 18.272 13.134 3.519 1.00 52.19 172 ASP A N 1
ATOM 1355 C CA . ASP A 1 172 ? 18.551 14.560 3.715 1.00 52.19 172 ASP A CA 1
ATOM 1356 C C . ASP A 1 172 ? 17.561 15.241 4.678 1.00 52.19 172 ASP A C 1
ATOM 1358 O O . ASP A 1 172 ? 17.775 16.373 5.118 1.00 52.19 172 ASP A O 1
ATOM 1362 N N . THR A 1 173 ? 16.497 14.539 5.075 1.00 44.72 173 THR A N 1
ATOM 1363 C CA . THR A 1 173 ? 15.501 15.009 6.042 1.00 44.72 173 THR A CA 1
ATOM 1364 C C . THR A 1 173 ? 15.261 13.923 7.084 1.00 44.72 173 THR A C 1
ATOM 1366 O O . THR A 1 173 ? 14.564 12.945 6.846 1.00 44.72 173 THR A O 1
ATOM 1369 N N . PHE A 1 174 ? 15.886 14.072 8.257 1.00 36.66 174 PHE A N 1
ATOM 1370 C CA . PHE A 1 174 ? 15.757 13.168 9.403 1.00 36.66 174 PHE A CA 1
ATOM 1371 C C . PHE A 1 174 ? 14.308 12.666 9.608 1.00 36.66 174 PHE A C 1
ATOM 1373 O O . PHE A 1 174 ? 13.495 13.337 10.231 1.00 36.66 174 PHE A O 1
ATOM 1380 N N . GLY A 1 175 ? 14.007 11.450 9.138 1.00 34.38 175 GLY A N 1
ATOM 1381 C CA . GLY A 1 175 ? 12.843 10.667 9.562 1.00 34.38 175 GLY A CA 1
ATOM 1382 C C . GLY A 1 175 ? 11.471 11.041 8.991 1.00 34.38 175 GLY A C 1
ATOM 1383 O O . GLY A 1 175 ? 10.478 10.756 9.660 1.00 34.38 175 GLY A O 1
ATOM 1384 N N . GLU A 1 176 ? 11.366 11.603 7.785 1.00 35.06 176 GLU A N 1
ATOM 1385 C CA . GLU A 1 176 ? 10.054 11.873 7.174 1.00 35.06 176 GLU A CA 1
ATOM 1386 C C . GLU A 1 176 ? 9.701 10.853 6.080 1.00 35.06 176 GLU A C 1
ATOM 1388 O O . GLU A 1 176 ? 10.390 10.696 5.073 1.00 35.06 176 GLU A O 1
ATOM 1393 N N . CYS A 1 177 ? 8.602 10.121 6.295 1.00 35.22 177 CYS A N 1
ATOM 1394 C CA . CYS A 1 177 ? 7.939 9.362 5.244 1.00 35.22 177 CYS A CA 1
ATOM 1395 C C . CYS A 1 177 ? 7.207 10.371 4.357 1.00 35.22 177 CYS A C 1
ATOM 1397 O O . CYS A 1 177 ? 6.118 10.836 4.701 1.00 35.22 177 CYS A O 1
ATOM 1399 N N . HIS A 1 178 ? 7.847 10.757 3.254 1.00 38.56 178 HIS A N 1
ATOM 1400 C CA . HIS A 1 178 ? 7.303 11.723 2.311 1.00 38.56 178 HIS A CA 1
ATOM 1401 C C . HIS A 1 178 ? 6.124 11.110 1.570 1.00 38.56 178 HIS A C 1
ATOM 1403 O O . HIS A 1 178 ? 6.270 10.432 0.556 1.00 38.56 178 HIS A O 1
ATOM 1409 N N . ILE A 1 179 ? 4.922 11.373 2.065 1.00 35.50 179 ILE A N 1
ATOM 1410 C CA . ILE A 1 179 ? 3.774 11.419 1.179 1.00 35.50 179 ILE A CA 1
ATOM 1411 C C . ILE A 1 179 ? 3.841 12.831 0.583 1.00 35.50 179 ILE A C 1
ATOM 1413 O O . ILE A 1 179 ? 3.560 13.805 1.269 1.00 35.50 179 ILE A O 1
ATOM 1417 N N . LEU A 1 180 ? 4.429 12.921 -0.610 1.00 35.78 180 LEU A N 1
ATOM 1418 C CA . LEU A 1 180 ? 5.051 14.130 -1.165 1.00 35.78 180 LEU A CA 1
ATOM 1419 C C . LEU A 1 180 ? 4.087 15.330 -1.307 1.00 35.78 180 LEU A C 1
ATOM 1421 O O . LEU A 1 180 ? 2.894 15.147 -1.559 1.00 35.78 180 LEU A O 1
ATOM 1425 N N . TYR A 1 181 ? 4.660 16.529 -1.124 1.00 32.53 181 TYR A N 1
ATOM 1426 C CA . TYR A 1 181 ? 4.058 17.869 -1.241 1.00 32.53 181 TYR A CA 1
ATOM 1427 C C . TYR A 1 181 ? 3.678 18.256 -2.676 1.00 32.53 181 TYR A C 1
ATOM 1429 O O . TYR A 1 181 ? 4.384 17.827 -3.616 1.00 32.53 181 TYR A O 1
#

Organism: Talaromyces rugulosus (NCBI:txid121627)